Protein 7QCE (pdb70)

Organism: Phoenix dactylifera (NCBI:txid42345)

Structure (mmCIF, N/CA/C/O backbone):
data_7QCE
#
_entry.id   7QCE
#
_cell.length_a   58.641
_cell.length_b   58.641
_cell.length_c   225.395
_cell.angle_alpha   90.00
_cell.angle_beta   90.00
_cell.angle_gamma   120.00
#
_symmetry.space_group_name_H-M   'P 31 2 1'
#
loop_
_entity.id
_entity.type
_entity.pdbx_description
1 polymer 'VIN3 (Protein VERNALIZATION INSENSITIVE 3)'
2 non-polymer 'ZINC ION'
3 non-polymer DI(HYDROXYETHYL)ETHER
4 water water
#
loop_
_atom_site.group_PDB
_atom_site.id
_atom_site.type_symbol
_atom_site.label_atom_id
_atom_site.label_alt_id
_atom_site.label_comp_id
_atom_site.label_asym_id
_atom_site.label_entity_id
_atom_site.label_seq_id
_atom_site.pdbx_PDB_ins_code
_atom_site.Cartn_x
_atom_site.Cartn_y
_atom_site.Cartn_z
_atom_site.occupancy
_atom_site.B_iso_or_equiv
_atom_site.auth_seq_id
_atom_site.auth_comp_id
_atom_site.auth_asym_id
_atom_site.auth_atom_id
_atom_site.pdbx_PDB_model_num
ATOM 1 N N . ILE A 1 18 ? 24.311 32.226 -19.963 1.00 90.20 135 ILE A N 1
ATOM 2 C CA . ILE A 1 18 ? 23.085 32.771 -19.299 1.00 98.76 135 ILE A CA 1
ATOM 3 C C . ILE A 1 18 ? 21.875 32.745 -20.259 1.00 102.21 135 ILE A C 1
ATOM 4 O O . ILE A 1 18 ? 21.894 33.377 -21.318 1.00 85.51 135 ILE A O 1
ATOM 9 N N . CYS A 1 19 ? 20.836 31.989 -19.878 1.00 97.84 136 CYS A N 1
ATOM 10 C CA . CYS A 1 19 ? 19.619 31.819 -20.680 1.00 89.12 136 CYS A CA 1
ATOM 11 C C . CYS A 1 19 ? 18.807 33.110 -20.698 1.00 80.01 136 CYS A C 1
ATOM 12 O O . CYS A 1 19 ? 18.597 33.733 -19.658 1.00 90.39 136 CYS A O 1
ATOM 15 N N . GLN A 1 20 ? 18.348 33.496 -21.893 1.00 71.85 137 GLN A N 1
ATOM 16 C CA . GLN A 1 20 ? 17.615 34.743 -22.104 1.00 81.13 137 GLN A CA 1
ATOM 17 C C . GLN A 1 20 ? 16.126 34.616 -21.776 1.00 76.31 137 GLN A C 1
ATOM 18 O O . GLN A 1 20 ? 15.405 35.610 -21.767 1.00 89.69 137 GLN A O 1
ATOM 24 N N . ASN A 1 21 ? 15.674 33.387 -21.507 1.00 76.68 138 ASN A N 1
ATOM 25 C CA . ASN A 1 21 ? 14.316 33.129 -21.057 1.00 78.91 138 ASN A CA 1
ATOM 26 C C . ASN A 1 21 ? 14.146 33.601 -19.610 1.00 83.07 138 ASN A C 1
ATOM 27 O O . ASN A 1 21 ? 14.741 33.032 -18.694 1.00 98.04 138 ASN A O 1
ATOM 32 N N . LEU A 1 22 ? 13.327 34.646 -19.430 1.00 87.95 139 LEU A N 1
ATOM 33 C CA . LEU A 1 22 ? 13.036 35.263 -18.132 1.00 86.14 139 LEU A CA 1
ATOM 34 C C . LEU A 1 22 ? 12.608 34.264 -17.056 1.00 94.29 139 LEU A C 1
ATOM 35 O O . LEU A 1 22 ? 12.957 34.426 -15.888 1.00 84.52 139 LEU A O 1
ATOM 40 N N . ALA A 1 23 ? 11.844 33.242 -17.460 1.00 83.85 140 ALA A N 1
ATOM 41 C CA . ALA A 1 23 ? 11.311 32.232 -16.548 1.00 80.40 140 ALA A CA 1
ATOM 42 C C . ALA A 1 23 ? 12.227 31.012 -16.397 1.00 66.62 140 ALA A C 1
ATOM 43 O O . ALA A 1 23 ? 11.765 29.941 -16.010 1.00 78.35 140 ALA A O 1
ATOM 45 N N . CYS A 1 24 ? 13.519 31.186 -16.703 1.00 73.99 141 CYS A N 1
ATOM 46 C CA . CYS A 1 24 ? 14.519 30.116 -16.643 1.00 84.47 141 CYS A CA 1
ATOM 47 C C . CYS A 1 24 ? 15.853 30.678 -16.154 1.00 83.18 141 CYS A C 1
ATOM 48 O O . CYS A 1 24 ? 16.281 30.390 -15.038 1.00 86.48 141 CYS A O 1
ATOM 51 N N . ARG A 1 25 ? 16.496 31.486 -17.005 1.00 79.92 142 ARG A N 1
ATOM 52 C CA . ARG A 1 25 ? 17.782 32.186 -16.732 1.00 89.64 142 ARG A CA 1
ATOM 53 C C . ARG A 1 25 ? 18.858 31.180 -16.296 1.00 83.93 142 ARG A C 1
ATOM 54 O O . ARG A 1 25 ? 19.784 31.589 -15.569 1.00 71.04 142 ARG A O 1
ATOM 62 N N . ALA A 1 26 ? 18.757 29.923 -16.744 1.00 80.05 143 ALA A N 1
ATOM 63 C CA . ALA A 1 26 ? 19.751 28.905 -16.441 1.00 68.12 143 ALA A CA 1
ATOM 64 C C . ALA A 1 26 ? 21.057 29.269 -17.134 1.00 80.70 143 ALA A C 1
ATOM 65 O O . ALA A 1 26 ? 21.049 29.854 -18.214 1.00 80.82 143 ALA A O 1
ATOM 67 N N . THR A 1 27 ? 22.182 28.932 -16.496 1.00 71.98 144 THR A N 1
ATOM 68 C CA . THR A 1 27 ? 23.497 29.143 -17.079 1.00 81.52 144 THR A CA 1
ATOM 69 C C . THR A 1 27 ? 23.716 28.104 -18.184 1.00 80.11 144 THR A C 1
ATOM 70 O O . THR A 1 27 ? 23.484 26.911 -17.973 1.00 72.70 144 THR A O 1
ATOM 74 N N . LEU A 1 28 ? 24.132 28.578 -19.366 1.00 83.65 145 LEU A N 1
ATOM 75 C CA . LEU A 1 28 ? 24.432 27.727 -20.520 1.00 82.31 145 LEU A CA 1
ATOM 76 C C . LEU A 1 28 ? 25.920 27.405 -20.553 1.00 90.12 145 LEU A C 1
ATOM 77 O O . LEU A 1 28 ? 26.692 27.931 -19.751 1.00 81.98 145 LEU A O 1
ATOM 82 N N . SER A 1 29 ? 26.309 26.531 -21.488 1.00 96.93 146 SER A N 1
ATOM 83 C CA . SER A 1 29 ? 27.701 26.154 -21.708 1.00 127.77 146 SER A CA 1
ATOM 84 C C . SER A 1 29 ? 28.125 26.450 -23.150 1.00 119.49 146 SER A C 1
ATOM 85 O O . SER A 1 29 ? 27.321 26.918 -23.961 1.00 91.52 146 SER A O 1
ATOM 88 N N . LEU A 1 30 ? 29.404 26.183 -23.445 1.00 145.30 147 LEU A N 1
ATOM 89 C CA . LEU A 1 30 ? 29.957 26.290 -24.799 1.00 141.68 147 LEU A CA 1
ATOM 90 C C . LEU A 1 30 ? 29.242 25.298 -25.722 1.00 147.31 147 LEU A C 1
ATOM 91 O O . LEU A 1 30 ? 28.971 25.605 -26.884 1.00 118.95 147 LEU A O 1
ATOM 96 N N . GLU A 1 31 ? 28.943 24.113 -25.173 1.00 159.00 148 GLU A N 1
ATOM 97 C CA . GLU A 1 31 ? 28.296 23.004 -25.877 1.00 126.89 148 GLU A CA 1
ATOM 98 C C . GLU A 1 31 ? 26.953 23.374 -26.516 1.00 121.07 148 GLU A C 1
ATOM 99 O O . GLU A 1 31 ? 26.640 22.928 -27.620 1.00 149.42 148 GLU A O 1
ATOM 105 N N . ASP A 1 32 ? 26.172 24.197 -25.806 1.00 119.48 149 ASP A N 1
ATOM 106 C CA . ASP A 1 32 ? 24.753 24.383 -26.080 1.00 118.13 149 ASP A CA 1
ATOM 107 C C . ASP A 1 32 ? 24.457 25.272 -27.289 1.00 95.03 149 ASP A C 1
ATOM 108 O O . ASP A 1 32 ? 24.906 26.417 -27.360 1.00 95.57 149 ASP A O 1
ATOM 113 N N . GLY A 1 33 ? 23.693 24.716 -28.236 1.00 111.72 150 GLY A N 1
ATOM 114 C CA . GLY A 1 33 ? 23.018 25.475 -29.271 1.00 105.37 150 GLY A CA 1
ATOM 115 C C . GLY A 1 33 ? 21.634 25.906 -28.808 1.00 100.03 150 GLY A C 1
ATOM 116 O O . GLY A 1 33 ? 20.938 26.640 -29.510 1.00 94.80 150 GLY A O 1
ATOM 117 N N . TYR A 1 34 ? 21.236 25.435 -27.620 1.00 90.48 151 TYR A N 1
ATOM 118 C CA . TYR A 1 34 ? 19.951 25.766 -26.950 1.00 94.84 151 TYR A CA 1
ATOM 119 C C . TYR A 1 34 ? 19.989 25.318 -25.483 1.00 100.12 151 TYR A C 1
ATOM 120 O O . TYR A 1 34 ? 20.720 24.360 -25.152 1.00 88.24 151 TYR A O 1
ATOM 129 N N . CYS A 1 35 ? 19.186 25.976 -24.642 1.00 82.26 152 CYS A N 1
ATOM 130 C CA . CYS A 1 35 ? 19.082 25.665 -23.226 1.00 68.76 152 CYS A CA 1
ATOM 131 C C . CYS A 1 35 ? 18.183 24.447 -22.999 1.00 81.79 152 CYS A C 1
ATOM 132 O O . CYS A 1 35 ? 16.996 24.476 -23.316 1.00 69.69 152 CYS A O 1
ATOM 135 N N . LYS A 1 36 ? 18.760 23.388 -22.421 1.00 60.21 153 LYS A N 1
ATOM 136 C CA . LYS A 1 36 ? 18.085 22.100 -22.252 1.00 60.31 153 LYS A CA 1
ATOM 137 C C . LYS A 1 36 ? 16.903 22.132 -21.285 1.00 55.77 153 LYS A C 1
ATOM 138 O O . LYS A 1 36 ? 15.990 21.316 -21.394 1.00 69.88 153 LYS A O 1
ATOM 144 N N . ARG A 1 37 ? 16.934 23.067 -20.330 1.00 65.20 154 ARG A N 1
ATOM 145 C CA . ARG A 1 37 ? 15.970 23.125 -19.198 1.00 67.50 154 ARG A CA 1
ATOM 146 C C . ARG A 1 37 ? 14.629 23.700 -19.669 1.00 59.88 154 ARG A C 1
ATOM 147 O O . ARG A 1 37 ? 13.589 23.147 -19.258 1.00 66.12 154 ARG A O 1
ATOM 155 N N . CYS A 1 38 ? 14.647 24.749 -20.500 1.00 61.92 155 CYS A N 1
ATOM 156 C CA . CYS A 1 38 ? 13.422 25.427 -20.939 1.00 51.24 155 CYS A CA 1
ATOM 157 C C . CYS A 1 38 ? 13.022 25.232 -22.412 1.00 48.33 155 CYS A C 1
ATOM 158 O O . CYS A 1 38 ? 11.878 25.503 -22.770 1.00 59.78 155 CYS A O 1
ATOM 161 N N . SER A 1 39 ? 13.967 24.793 -23.254 1.00 50.88 156 SER A N 1
ATOM 162 C CA . SER A 1 39 ? 13.780 24.790 -24.709 1.00 52.62 156 SER A CA 1
ATOM 163 C C . SER A 1 39 ? 13.563 23.398 -25.277 1.00 41.82 156 SER A C 1
ATOM 164 O O . SER A 1 39 ? 13.995 22.402 -24.708 1.00 54.33 156 SER A O 1
ATOM 167 N N . CYS A 1 40 ? 12.872 23.351 -26.417 1.00 36.78 157 CYS A N 1
ATOM 168 C CA . CYS A 1 40 ? 12.502 22.116 -27.083 1.00 35.82 157 CYS A CA 1
ATOM 169 C C . CYS A 1 40 ? 13.717 21.587 -27.831 1.00 47.69 157 CYS A C 1
ATOM 170 O O . CYS A 1 40 ? 14.411 22.346 -28.496 1.00 45.09 157 CYS A O 1
ATOM 173 N N . CYS A 1 41 ? 13.967 20.278 -27.721 1.00 39.37 158 CYS A N 1
ATOM 174 C CA . CYS A 1 41 ? 15.156 19.669 -28.305 1.00 55.50 158 CYS A CA 1
ATOM 175 C C . CYS A 1 41 ? 15.032 19.417 -29.810 1.00 53.53 158 CYS A C 1
ATOM 176 O O . CYS A 1 41 ? 16.000 18.992 -30.439 1.00 44.93 158 CYS A O 1
ATOM 179 N N . ILE A 1 42 ? 13.846 19.681 -30.374 1.00 48.83 159 ILE A N 1
ATOM 180 C CA . ILE A 1 42 ? 13.601 19.586 -31.808 1.00 48.12 159 ILE A CA 1
ATOM 181 C C . ILE A 1 42 ? 13.772 20.959 -32.479 1.00 44.83 159 ILE A C 1
ATOM 182 O O . ILE A 1 42 ? 14.650 21.133 -33.321 1.00 46.29 159 ILE A O 1
ATOM 187 N N . CYS A 1 43 ? 12.938 21.928 -32.089 1.00 43.33 160 CYS A N 1
ATOM 188 C CA . CYS A 1 43 ? 12.950 23.273 -32.685 1.00 44.33 160 CYS A CA 1
ATOM 189 C C . CYS A 1 43 ? 13.872 24.282 -31.995 1.00 44.06 160 CYS A C 1
ATOM 190 O O . CYS A 1 43 ? 14.046 25.391 -32.495 1.00 43.18 160 CYS A O 1
ATOM 193 N N . HIS A 1 44 ? 14.444 23.900 -30.842 1.00 40.00 161 HIS A N 1
ATOM 194 C CA . HIS A 1 44 ? 15.401 24.726 -30.092 1.00 45.42 161 HIS A CA 1
ATOM 195 C C . HIS A 1 44 ? 14.850 26.084 -29.629 1.00 41.32 161 HIS A C 1
ATOM 196 O O . HIS A 1 44 ? 15.610 27.039 -29.437 1.00 59.44 161 HIS A O 1
ATOM 203 N N . CYS A 1 45 ? 13.532 26.144 -29.425 1.00 42.90 162 CYS A N 1
ATOM 204 C CA . CYS A 1 45 ? 12.841 27.334 -28.943 1.00 56.12 162 CYS A CA 1
ATOM 205 C C . CYS A 1 45 ? 12.192 27.031 -27.598 1.00 48.80 162 CYS A C 1
ATOM 206 O O . CYS A 1 45 ? 11.822 25.883 -27.320 1.00 44.18 162 CYS A O 1
ATOM 209 N N . TYR A 1 46 ? 12.038 28.080 -26.783 1.00 47.97 163 TYR A N 1
ATOM 210 C CA . TYR A 1 46 ? 11.263 28.075 -25.513 1.00 55.33 163 TYR A CA 1
ATOM 211 C C . TYR A 1 46 ? 9.961 28.856 -25.728 1.00 59.26 163 TYR A C 1
ATOM 212 O O . TYR A 1 46 ? 9.862 29.583 -26.733 1.00 58.45 163 TYR A O 1
ATOM 221 N N . ASP A 1 47 ? 8.990 28.680 -24.823 1.00 49.81 164 ASP A N 1
ATOM 222 C CA . ASP A 1 47 ? 7.709 29.384 -24.857 1.00 53.97 164 ASP A CA 1
ATOM 223 C C . ASP A 1 47 ? 7.711 30.521 -23.841 1.00 55.65 164 ASP A C 1
ATOM 224 O O . ASP A 1 47 ? 8.307 30.405 -22.774 1.00 66.75 164 ASP A O 1
ATOM 229 N N . GLU A 1 48 ? 7.024 31.615 -24.181 1.00 59.16 165 GLU A N 1
ATOM 230 C CA . GLU A 1 48 ? 6.912 32.788 -23.322 1.00 68.87 165 GLU A CA 1
ATOM 231 C C . GLU A 1 48 ? 6.199 32.515 -21.998 1.00 64.55 165 GLU A C 1
ATOM 232 O O . GLU A 1 48 ? 6.680 32.931 -20.957 1.00 73.67 165 GLU A O 1
ATOM 238 N N . ASN A 1 49 ? 5.019 31.893 -22.073 1.00 64.96 166 ASN A N 1
ATOM 239 C CA . ASN A 1 49 ? 4.253 31.459 -20.915 1.00 66.44 166 ASN A CA 1
ATOM 240 C C . ASN A 1 49 ? 4.056 29.965 -21.100 1.00 62.67 166 ASN A C 1
ATOM 241 O O . ASN A 1 49 ? 3.068 29.548 -21.703 1.00 65.33 166 ASN A O 1
ATOM 246 N N . LYS A 1 50 ? 5.023 29.174 -20.620 1.00 57.05 167 LYS A N 1
ATOM 247 C CA . LYS A 1 50 ? 5.044 27.736 -20.861 1.00 56.16 167 LYS A CA 1
ATOM 248 C C . LYS A 1 50 ? 3.801 27.057 -20.288 1.00 60.92 167 LYS A C 1
ATOM 249 O O . LYS A 1 50 ? 3.470 27.237 -19.120 1.00 57.85 167 LYS A O 1
ATOM 255 N N . ASP A 1 51 ? 3.106 26.306 -21.148 1.00 55.94 168 ASP A N 1
ATOM 256 C CA . ASP A 1 51 ? 1.948 25.520 -20.777 1.00 48.08 168 ASP A CA 1
ATOM 257 C C . ASP A 1 51 ? 2.399 24.065 -20.830 1.00 49.00 168 ASP A C 1
ATOM 258 O O . ASP A 1 51 ? 2.591 23.529 -21.920 1.00 48.46 168 ASP A O 1
ATOM 263 N N . PRO A 1 52 ? 2.590 23.387 -19.671 1.00 43.94 169 PRO A N 1
ATOM 264 C CA . PRO A 1 52 ? 3.142 22.030 -19.646 1.00 44.91 169 PRO A CA 1
ATOM 265 C C . PRO A 1 52 ? 2.349 21.022 -20.489 1.00 38.24 169 PRO A C 1
ATOM 266 O O . PRO A 1 52 ? 2.945 20.076 -20.976 1.00 45.91 169 PRO A O 1
ATOM 270 N N . SER A 1 53 ? 1.036 21.243 -20.636 1.00 41.83 170 SER A N 1
ATOM 271 C CA . SER A 1 53 ? 0.170 20.368 -21.422 1.00 41.88 170 SER A CA 1
ATOM 272 C C . SER A 1 53 ? 0.521 20.324 -22.917 1.00 38.44 170 SER A C 1
ATOM 273 O O . SER A 1 53 ? 0.122 19.395 -23.619 1.00 41.67 170 SER A O 1
ATOM 276 N N . LEU A 1 54 ? 1.255 21.335 -23.401 1.00 38.63 171 LEU A N 1
ATOM 277 C CA . LEU A 1 54 ? 1.719 21.375 -24.794 1.00 45.16 171 LEU A CA 1
ATOM 278 C C . LEU A 1 54 ? 3.127 20.804 -24.974 1.00 39.96 171 LEU A C 1
ATOM 279 O O . LEU A 1 54 ? 3.692 20.863 -26.069 1.00 40.49 171 LEU A O 1
ATOM 284 N N . TRP A 1 55 ? 3.682 20.240 -23.896 1.00 35.11 172 TRP A N 1
ATOM 285 C CA . TRP A 1 55 ? 5.029 19.682 -23.880 1.00 38.53 172 TRP A CA 1
ATOM 286 C C . TRP A 1 55 ? 5.034 18.206 -23.478 1.00 47.06 172 TRP A C 1
ATOM 287 O O . TRP A 1 55 ? 4.143 17.730 -22.766 1.00 38.72 172 TRP A O 1
ATOM 298 N N . LEU A 1 56 ? 6.050 17.490 -23.964 1.00 38.60 173 LEU A N 1
ATOM 299 C CA . LEU A 1 56 ? 6.339 16.116 -23.590 1.00 39.55 173 LEU A CA 1
ATOM 300 C C . LEU A 1 56 ? 7.710 16.116 -22.930 1.00 36.13 173 LEU A C 1
ATOM 301 O O . LEU A 1 56 ? 8.627 16.774 -23.418 1.00 39.47 173 LEU A O 1
ATOM 306 N N . VAL A 1 57 ? 7.845 15.366 -21.832 1.00 40.06 174 VAL A N 1
ATOM 307 C CA . VAL A 1 57 ? 9.092 15.252 -21.083 1.00 37.38 174 VAL A CA 1
ATOM 308 C C . VAL A 1 57 ? 9.487 13.783 -20.977 1.00 40.57 174 VAL A C 1
ATOM 309 O O . VAL A 1 57 ? 8.653 12.939 -20.658 1.00 43.48 174 VAL A O 1
ATOM 313 N N . CYS A 1 58 ? 10.763 13.485 -21.236 1.00 41.71 175 CYS A N 1
ATOM 314 C CA . CYS A 1 58 ? 11.318 12.153 -21.021 1.00 40.32 175 CYS A CA 1
ATOM 315 C C . CYS A 1 58 ? 11.517 11.960 -19.521 1.00 40.71 175 CYS A C 1
ATOM 316 O O . CYS A 1 58 ? 12.297 12.670 -18.908 1.00 43.77 175 CYS A O 1
ATOM 319 N N . ASN A 1 59 ? 10.784 11.000 -18.948 1.00 38.61 176 ASN A N 1
ATOM 320 C CA . ASN A 1 59 ? 10.775 10.728 -17.506 1.00 52.54 176 ASN A CA 1
ATOM 321 C C . ASN A 1 59 ? 10.734 9.228 -17.269 1.00 47.71 176 ASN A C 1
ATOM 322 O O . ASN A 1 59 ? 10.598 8.453 -18.211 1.00 46.91 176 ASN A O 1
ATOM 327 N N . SER A 1 60 ? 10.832 8.829 -15.996 1.00 54.92 177 SER A N 1
ATOM 328 C CA . SER A 1 60 ? 10.814 7.427 -15.604 1.00 50.72 177 SER A CA 1
ATOM 329 C C . SER A 1 60 ? 9.523 7.041 -14.891 1.00 50.05 177 SER A C 1
ATOM 330 O O . SER A 1 60 ? 9.523 6.139 -14.066 1.00 46.13 177 SER A O 1
ATOM 333 N N . ASP A 1 61 ? 8.419 7.716 -15.235 1.00 48.52 178 ASP A N 1
ATOM 334 C CA . ASP A 1 61 ? 7.108 7.424 -14.660 1.00 51.71 178 ASP A CA 1
ATOM 335 C C . ASP A 1 61 ? 6.569 6.106 -15.206 1.00 64.88 178 ASP A C 1
ATOM 336 O O . ASP A 1 61 ? 6.921 5.702 -16.316 1.00 58.77 178 ASP A O 1
ATOM 341 N N . PRO A 1 62 ? 5.694 5.401 -14.450 1.00 62.73 179 PRO A N 1
ATOM 342 C CA . PRO A 1 62 ? 4.942 4.273 -14.994 1.00 51.47 179 PRO A CA 1
ATOM 343 C C . PRO A 1 62 ? 4.222 4.683 -16.274 1.00 52.83 179 PRO A C 1
ATOM 344 O O . PRO A 1 62 ? 3.754 5.814 -16.367 1.00 52.63 179 PRO A O 1
ATOM 348 N N . PRO A 1 63 ? 4.100 3.794 -17.288 1.00 50.04 180 PRO A N 1
ATOM 349 C CA . PRO A 1 63 ? 4.572 2.411 -17.187 1.00 49.98 180 PRO A CA 1
ATOM 350 C C . PRO A 1 63 ? 6.003 2.142 -17.690 1.00 44.25 180 PRO A C 1
ATOM 351 O O . PRO A 1 63 ? 6.327 0.988 -17.875 1.00 52.42 180 PRO A O 1
ATOM 355 N N . TYR A 1 64 ? 6.823 3.180 -17.890 1.00 41.29 181 TYR A N 1
ATOM 356 C CA . TYR A 1 64 ? 8.185 3.071 -18.477 1.00 42.54 181 TYR A CA 1
ATOM 357 C C . TYR A 1 64 ? 9.236 3.583 -17.481 1.00 46.84 181 TYR A C 1
ATOM 358 O O . TYR A 1 64 ? 9.614 4.772 -17.548 1.00 43.51 181 TYR A O 1
ATOM 367 N N . LEU A 1 65 ? 9.734 2.684 -16.629 1.00 53.04 182 LEU A N 1
ATOM 368 C CA . LEU A 1 65 ? 10.582 3.033 -15.492 1.00 47.73 182 LEU A CA 1
ATOM 369 C C . LEU A 1 65 ? 12.081 3.131 -15.779 1.00 53.48 182 LEU A C 1
ATOM 370 O O . LEU A 1 65 ? 12.846 3.525 -14.895 1.00 48.12 182 LEU A O 1
ATOM 375 N N . SER A 1 66 ? 12.501 2.780 -17.002 1.00 49.65 183 SER A N 1
ATOM 376 C CA . SER A 1 66 ? 13.921 2.824 -17.367 1.00 49.35 183 SER A CA 1
ATOM 377 C C . SER A 1 66 ? 14.477 4.247 -17.250 1.00 59.71 183 SER A C 1
ATOM 378 O O . SER A 1 66 ? 13.721 5.223 -17.188 1.00 46.18 183 SER A O 1
ATOM 381 N N . ASN A 1 67 ? 15.809 4.354 -17.204 1.00 53.21 184 ASN A N 1
ATOM 382 C CA . ASN A 1 67 ? 16.472 5.640 -17.063 1.00 54.10 184 ASN A CA 1
ATOM 383 C C . ASN A 1 67 ? 16.140 6.599 -18.199 1.00 51.54 184 ASN A C 1
ATOM 384 O O . ASN A 1 67 ? 16.151 6.222 -19.374 1.00 46.89 184 ASN A O 1
ATOM 389 N N . SER A 1 68 ? 15.808 7.834 -17.809 1.00 54.18 185 SER A N 1
ATOM 390 C CA . SER A 1 68 ? 15.346 8.886 -18.698 1.00 53.61 185 SER A CA 1
ATOM 391 C C . SER A 1 68 ? 16.347 10.029 -18.669 1.00 73.96 185 SER A C 1
ATOM 392 O O . SER A 1 68 ? 17.156 10.120 -17.754 1.00 45.05 185 SER A O 1
ATOM 395 N N . CYS A 1 69 ? 16.290 10.903 -19.679 1.00 49.71 186 CYS A N 1
ATOM 396 C CA . CYS A 1 69 ? 17.234 12.013 -19.785 1.00 51.28 186 CYS A CA 1
ATOM 397 C C . CYS A 1 69 ? 16.696 13.363 -19.275 1.00 34.52 186 CYS A C 1
ATOM 398 O O . CYS A 1 69 ? 17.457 14.307 -19.114 1.00 46.44 186 CYS A O 1
ATOM 401 N N . GLY A 1 70 ? 15.383 13.449 -19.049 1.00 39.18 187 GLY A N 1
ATOM 402 C CA . GLY A 1 70 ? 14.738 14.690 -18.643 1.00 47.48 187 GLY A CA 1
ATOM 403 C C . GLY A 1 70 ? 14.568 15.756 -19.727 1.00 46.54 187 GLY A C 1
ATOM 404 O O . GLY A 1 70 ? 14.123 16.863 -19.427 1.00 47.78 187 GLY A O 1
ATOM 405 N N . MET A 1 71 ? 14.915 15.428 -20.981 1.00 47.59 188 MET A N 1
ATOM 406 C CA . MET A 1 71 ? 14.756 16.364 -22.095 1.00 45.08 188 MET A CA 1
ATOM 407 C C . MET A 1 71 ? 13.285 16.495 -22.474 1.00 41.49 188 MET A C 1
ATOM 408 O O . MET A 1 71 ? 12.508 15.562 -22.305 1.00 36.78 188 MET A O 1
ATOM 413 N N . SER A 1 72 ? 12.919 17.676 -22.981 1.00 33.81 189 SER A N 1
ATOM 414 C CA . SER A 1 72 ? 11.541 18.013 -23.306 1.00 40.35 189 SER A CA 1
ATOM 415 C C . SER A 1 72 ? 11.430 18.503 -24.737 1.00 40.83 189 SER A C 1
ATOM 416 O O . SER A 1 72 ? 12.411 18.962 -25.325 1.00 45.64 189 SER A O 1
ATOM 419 N N . CYS A 1 73 ? 10.227 18.370 -25.302 1.00 39.45 190 CYS A N 1
ATOM 420 C CA . CYS A 1 73 ? 9.911 18.922 -26.612 1.00 42.15 190 CYS A CA 1
ATOM 421 C C . CYS A 1 73 ? 8.448 19.330 -26.668 1.00 46.84 190 CYS A C 1
ATOM 422 O O . CYS A 1 73 ? 7.638 18.870 -25.854 1.00 40.12 190 CYS A O 1
ATOM 425 N N . HIS A 1 74 ? 8.123 20.211 -27.622 1.00 40.35 191 HIS A N 1
ATOM 426 C CA . HIS A 1 74 ? 6.742 20.562 -27.927 1.00 43.41 191 HIS A CA 1
ATOM 427 C C . HIS A 1 74 ? 6.039 19.301 -28.402 1.00 35.44 191 HIS A C 1
ATOM 428 O O . HIS A 1 74 ? 6.579 18.564 -29.218 1.00 38.97 191 HIS A O 1
ATOM 435 N N . LEU A 1 75 ? 4.826 19.061 -27.890 1.00 41.92 192 LEU A N 1
ATOM 436 C CA . LEU A 1 75 ? 3.962 17.998 -28.393 1.00 36.27 192 LEU A CA 1
ATOM 437 C C . LEU A 1 75 ? 3.802 18.111 -29.905 1.00 40.59 192 LEU A C 1
ATOM 438 O O . LEU A 1 75 ? 3.889 17.114 -30.621 1.00 38.61 192 LEU A O 1
ATOM 443 N N . LYS A 1 76 ? 3.582 19.337 -30.387 1.00 36.64 193 LYS A N 1
ATOM 444 C CA . LYS A 1 76 ? 3.417 19.592 -31.822 1.00 39.20 193 LYS A CA 1
ATOM 445 C C . LYS A 1 76 ? 4.660 19.238 -32.637 1.00 40.90 193 LYS A C 1
ATOM 446 O O . LYS A 1 76 ? 4.550 18.775 -33.774 1.00 46.85 193 LYS A O 1
ATOM 452 N N . CYS A 1 77 ? 5.845 19.475 -32.061 1.00 41.68 194 CYS A N 1
ATOM 453 C CA . CYS A 1 77 ? 7.106 19.163 -32.733 1.00 47.35 194 CYS A CA 1
ATOM 454 C C . CYS A 1 77 ? 7.267 17.632 -32.838 1.00 44.56 194 CYS A C 1
ATOM 455 O O . CYS A 1 77 ? 7.682 17.114 -33.871 1.00 45.85 194 CYS A O 1
ATOM 458 N N . ALA A 1 78 ? 6.908 16.913 -31.769 1.00 43.38 195 ALA A N 1
ATOM 459 C CA . ALA A 1 78 ? 6.979 15.450 -31.749 1.00 39.78 195 ALA A CA 1
ATOM 460 C C . ALA A 1 78 ? 6.029 14.810 -32.773 1.00 50.63 195 ALA A C 1
ATOM 461 O O . ALA A 1 78 ? 6.397 13.847 -33.451 1.00 51.07 195 ALA A O 1
ATOM 463 N N . LEU A 1 79 ? 4.813 15.358 -32.888 1.00 45.29 196 LEU A N 1
ATOM 464 C CA . LEU A 1 79 ? 3.829 14.894 -33.874 1.00 48.14 196 LEU A CA 1
ATOM 465 C C . LEU A 1 79 ? 4.262 15.133 -35.322 1.00 49.40 196 LEU A C 1
ATOM 466 O O . LEU A 1 79 ? 3.964 14.328 -36.202 1.00 58.18 196 LEU A O 1
ATOM 471 N N . LYS A 1 80 ? 4.970 16.243 -35.553 1.00 61.30 197 LYS A N 1
ATOM 472 C CA . LYS A 1 80 ? 5.356 16.685 -36.895 1.00 60.42 197 LYS A CA 1
ATOM 473 C C . LYS A 1 80 ? 6.586 15.958 -37.461 1.00 55.33 197 LYS A C 1
ATOM 474 O O . LYS A 1 80 ? 6.792 15.957 -38.670 1.00 74.22 197 LYS A O 1
ATOM 480 N N . HIS A 1 81 ? 7.386 15.335 -36.584 1.00 68.13 198 HIS A N 1
ATOM 481 C CA . HIS A 1 81 ? 8.651 14.696 -36.964 1.00 66.14 198 HIS A CA 1
ATOM 482 C C . HIS A 1 81 ? 8.702 13.207 -36.591 1.00 84.14 198 HIS A C 1
ATOM 483 O O . HIS A 1 81 ? 8.485 12.838 -35.438 1.00 72.46 198 HIS A O 1
ATOM 490 N N . GLU A 1 82 ? 9.035 12.369 -37.581 1.00 67.38 199 GLU A N 1
ATOM 491 C CA . GLU A 1 82 ? 8.877 10.910 -37.516 1.00 66.23 199 GLU A CA 1
ATOM 492 C C . GLU A 1 82 ? 9.751 10.194 -36.474 1.00 71.10 199 GLU A C 1
ATOM 493 O O . GLU A 1 82 ? 9.397 9.108 -36.008 1.00 59.39 199 GLU A O 1
ATOM 499 N N . THR A 1 83 ? 10.886 10.812 -36.122 1.00 50.66 200 THR A N 1
ATOM 500 C CA . THR A 1 83 ? 11.863 10.252 -35.189 1.00 62.13 200 THR A CA 1
ATOM 501 C C . THR A 1 83 ? 11.276 9.948 -33.797 1.00 46.36 200 THR A C 1
ATOM 502 O O . THR A 1 83 ? 11.834 9.136 -33.049 1.00 54.23 200 THR A O 1
ATOM 506 N N . ALA A 1 84 ? 10.168 10.620 -33.458 1.00 38.32 201 ALA A N 1
ATOM 507 C CA . ALA A 1 84 ? 9.438 10.413 -32.196 1.00 55.24 201 ALA A CA 1
ATOM 508 C C . ALA A 1 84 ? 8.504 9.191 -32.208 1.00 45.74 201 ALA A C 1
ATOM 509 O O . ALA A 1 84 ? 7.968 8.806 -31.171 1.00 45.96 201 ALA A O 1
ATOM 511 N N . GLY A 1 85 ? 8.312 8.587 -33.388 1.00 50.52 202 GLY A N 1
ATOM 512 C CA . GLY A 1 85 ? 7.605 7.321 -33.520 1.00 50.46 202 GLY A CA 1
ATOM 513 C C . GLY A 1 85 ? 6.098 7.402 -33.357 1.00 57.35 202 GLY A C 1
ATOM 514 O O . GLY A 1 85 ? 5.457 6.405 -33.014 1.00 58.35 202 GLY A O 1
ATOM 515 N N . ILE A 1 86 ? 5.543 8.594 -33.613 1.00 53.24 203 ILE A N 1
ATOM 516 C CA . ILE A 1 86 ? 4.107 8.843 -33.595 1.00 59.49 203 ILE A CA 1
ATOM 517 C C . ILE A 1 86 ? 3.600 8.941 -35.035 1.00 65.05 203 ILE A C 1
ATOM 518 O O . ILE A 1 86 ? 2.647 8.265 -35.415 1.00 58.97 203 ILE A O 1
ATOM 523 N N . LEU A 1 87 ? 4.248 9.803 -35.825 1.00 47.18 204 LEU A N 1
ATOM 524 C CA . LEU A 1 87 ? 3.985 9.932 -37.250 1.00 61.58 204 LEU A CA 1
ATOM 525 C C . LEU A 1 87 ? 4.579 8.705 -37.943 1.00 49.13 204 LEU A C 1
ATOM 526 O O . LEU A 1 87 ? 5.793 8.483 -37.878 1.00 54.12 204 LEU A O 1
ATOM 531 N N . LYS A 1 88 ? 3.715 7.902 -38.578 1.00 48.92 205 LYS A N 1
ATOM 532 C CA . LYS A 1 88 ? 4.123 6.663 -39.241 1.00 67.59 205 LYS A CA 1
ATOM 533 C C . LYS A 1 88 ? 5.123 6.944 -40.364 1.00 80.98 205 LYS A C 1
ATOM 534 O O . LYS A 1 88 ? 4.911 7.838 -41.187 1.00 67.00 205 LYS A O 1
ATOM 540 N N . ASN A 1 89 ? 6.215 6.171 -40.373 1.00 74.69 206 ASN A N 1
ATOM 541 C CA . ASN A 1 89 ? 7.291 6.286 -41.349 1.00 91.85 206 ASN A CA 1
ATOM 542 C C . ASN A 1 89 ? 7.877 4.907 -41.644 1.00 103.79 206 ASN A C 1
ATOM 543 O O . ASN A 1 89 ? 7.729 3.977 -40.841 1.00 84.18 206 ASN A O 1
ATOM 548 N N . GLY A 1 90 ? 8.540 4.789 -42.802 1.00 69.92 207 GLY A N 1
ATOM 549 C CA . GLY A 1 90 ? 9.241 3.581 -43.200 1.00 55.13 207 GLY A CA 1
ATOM 550 C C . GLY A 1 90 ? 10.497 3.270 -42.398 1.00 61.54 207 GLY A C 1
ATOM 551 O O . GLY A 1 90 ? 10.905 2.110 -42.338 1.00 66.44 207 GLY A O 1
ATOM 552 N N . CYS A 1 91 ? 11.094 4.302 -41.780 1.00 65.61 208 CYS A N 1
ATOM 553 C CA . CYS A 1 91 ? 12.402 4.212 -41.110 1.00 75.26 208 CYS A CA 1
ATOM 554 C C . CYS A 1 91 ? 12.366 3.745 -39.649 1.00 58.21 208 CYS A C 1
ATOM 555 O O . CYS A 1 91 ? 13.290 3.063 -39.187 1.00 58.56 208 CYS A O 1
ATOM 558 N N . TYR A 1 92 ? 11.312 4.142 -38.929 1.00 63.02 209 TYR A N 1
ATOM 559 C CA . TYR A 1 92 ? 11.180 4.008 -37.454 1.00 87.98 209 TYR A CA 1
ATOM 560 C C . TYR A 1 92 ? 10.014 3.080 -37.125 1.00 63.16 209 TYR A C 1
ATOM 561 O O . TYR A 1 92 ? 8.912 3.278 -37.633 1.00 67.87 209 TYR A O 1
ATOM 570 N N . PRO A 1 93 ? 10.214 2.038 -36.280 1.00 57.18 210 PRO A N 1
ATOM 571 C CA . PRO A 1 93 ? 9.105 1.195 -35.834 1.00 56.99 210 PRO A CA 1
ATOM 572 C C . PRO A 1 93 ? 8.082 2.068 -35.098 1.00 49.91 210 PRO A C 1
ATOM 573 O O . PRO A 1 93 ? 8.437 2.652 -34.099 1.00 55.21 210 PRO A O 1
ATOM 577 N N . LYS A 1 94 ? 6.860 2.168 -35.631 1.00 45.75 211 LYS A N 1
ATOM 578 C CA . LYS A 1 94 ? 5.831 3.023 -35.051 1.00 49.47 211 LYS A CA 1
ATOM 579 C C . LYS A 1 94 ? 5.341 2.427 -33.734 1.00 38.50 211 LYS A C 1
ATOM 580 O O . LYS A 1 94 ? 5.147 1.212 -33.628 1.00 46.25 211 LYS A O 1
ATOM 586 N N . LEU A 1 95 ? 5.146 3.300 -32.741 1.00 47.49 212 LEU A N 1
ATOM 587 C CA . LEU A 1 95 ? 4.609 2.927 -31.447 1.00 49.43 212 LEU A CA 1
ATOM 588 C C . LEU A 1 95 ? 3.119 3.226 -31.408 1.00 48.06 212 LEU A C 1
ATOM 589 O O . LEU A 1 95 ? 2.617 4.060 -32.163 1.00 46.66 212 LEU A O 1
ATOM 594 N N . ASP A 1 96 ? 2.425 2.526 -30.509 1.00 45.04 213 ASP A N 1
ATOM 595 C CA . ASP A 1 96 ? 0.995 2.647 -30.312 1.00 48.34 213 ASP A CA 1
ATOM 596 C C . ASP A 1 96 ? 0.755 3.226 -28.913 1.00 44.33 213 ASP A C 1
ATOM 597 O O . ASP A 1 96 ? 0.910 2.535 -27.911 1.00 48.75 213 ASP A O 1
ATOM 602 N N . GLY A 1 97 ? 0.406 4.515 -28.870 1.00 45.63 214 GLY A N 1
ATOM 603 C CA . GLY A 1 97 ? 0.151 5.244 -27.642 1.00 45.94 214 GLY A CA 1
ATOM 604 C C . GLY A 1 97 ? 1.389 5.647 -26.860 1.00 44.95 214 GLY A C 1
ATOM 605 O O . GLY A 1 97 ? 1.282 5.994 -25.690 1.00 42.14 214 GLY A O 1
ATOM 606 N N . SER A 1 98 ? 2.553 5.623 -27.522 1.00 47.58 215 SER A N 1
ATOM 607 C CA . SER A 1 98 ? 3.838 5.971 -26.920 1.00 49.76 215 SER A CA 1
ATOM 608 C C . SER A 1 98 ? 4.682 6.760 -27.912 1.00 48.47 215 SER A C 1
ATOM 609 O O . SER A 1 98 ? 4.364 6.817 -29.097 1.00 42.25 215 SER A O 1
ATOM 612 N N . PHE A 1 99 ? 5.760 7.371 -27.413 1.00 38.57 216 PHE A N 1
ATOM 613 C CA . PHE A 1 99 ? 6.721 8.084 -28.241 1.00 38.11 216 PHE A CA 1
ATOM 614 C C . PHE A 1 99 ? 8.143 7.768 -27.806 1.00 42.25 216 PHE A C 1
ATOM 615 O O . PHE A 1 99 ? 8.383 7.393 -26.662 1.00 35.29 216 PHE A O 1
ATOM 623 N N . TYR A 1 100 ? 9.076 7.890 -28.753 1.00 37.43 217 TYR A N 1
ATOM 624 C CA . TYR A 1 100 ? 10.543 7.852 -28.521 1.00 40.73 217 TYR A CA 1
ATOM 625 C C . TYR A 1 100 ? 11.018 9.256 -28.146 1.00 47.36 217 TYR A C 1
ATOM 626 O O . TYR A 1 100 ? 10.750 10.193 -28.915 1.00 35.44 217 TYR A O 1
ATOM 635 N N . CYS A 1 101 ? 11.702 9.395 -27.007 1.00 37.62 218 CYS A N 1
ATOM 636 C CA . CYS A 1 101 ? 12.429 10.610 -26.706 1.00 36.38 218 CYS A CA 1
ATOM 637 C C . CYS A 1 101 ? 13.467 10.793 -27.817 1.00 36.23 218 CYS A C 1
ATOM 638 O O . CYS A 1 101 ? 14.231 9.871 -28.125 1.00 41.47 218 CYS A O 1
ATOM 641 N N . VAL A 1 102 ? 13.469 11.978 -28.434 1.00 39.51 219 VAL A N 1
ATOM 642 C CA . VAL A 1 102 ? 14.311 12.242 -29.602 1.00 52.72 219 VAL A CA 1
ATOM 643 C C . VAL A 1 102 ? 15.789 12.390 -29.219 1.00 48.31 219 VAL A C 1
ATOM 644 O O . VAL A 1 102 ? 16.660 12.265 -30.065 1.00 42.13 219 VAL A O 1
ATOM 648 N N . PHE A 1 103 ? 16.058 12.639 -27.931 1.00 48.66 220 PHE A N 1
ATOM 649 C CA . PHE A 1 103 ? 17.420 12.764 -27.424 1.00 45.65 220 PHE A CA 1
ATOM 650 C C . PHE A 1 103 ? 18.066 11.407 -27.129 1.00 46.77 220 PHE A C 1
ATOM 651 O O . PHE A 1 103 ? 19.086 11.072 -27.720 1.00 47.31 220 PHE A O 1
ATOM 659 N N . CYS A 1 104 ? 17.465 10.641 -26.209 1.00 43.06 221 CYS A N 1
ATOM 660 C CA . CYS A 1 104 ? 18.043 9.393 -25.699 1.00 52.60 221 CYS A CA 1
ATOM 661 C C . CYS A 1 104 ? 17.371 8.128 -26.237 1.00 48.32 221 CYS A C 1
ATOM 662 O O . CYS A 1 104 ? 17.892 7.030 -26.051 1.00 47.47 221 CYS A O 1
ATOM 665 N N . GLY A 1 105 ? 16.203 8.281 -26.876 1.00 53.60 222 GLY A N 1
ATOM 666 C CA . GLY A 1 105 ? 15.493 7.174 -27.495 1.00 45.25 222 GLY A CA 1
ATOM 667 C C . GLY A 1 105 ? 14.518 6.417 -26.601 1.00 41.36 222 GLY A C 1
ATOM 668 O O . GLY A 1 105 ? 13.812 5.529 -27.071 1.00 43.56 222 GLY A O 1
ATOM 669 N N . LYS A 1 106 ? 14.465 6.764 -25.311 1.00 44.58 223 LYS A N 1
ATOM 670 C CA . LYS A 1 106 ? 13.572 6.080 -24.377 1.00 40.83 223 LYS A CA 1
ATOM 671 C C . LYS A 1 106 ? 12.102 6.188 -24.814 1.00 39.85 223 LYS A C 1
ATOM 672 O O . LYS A 1 106 ? 11.634 7.255 -25.204 1.00 39.50 223 LYS A O 1
ATOM 678 N N . VAL A 1 107 ? 11.386 5.064 -24.719 1.00 43.44 224 VAL A N 1
ATOM 679 C CA . VAL A 1 107 ? 9.957 5.013 -24.939 1.00 40.01 224 VAL A CA 1
ATOM 680 C C . VAL A 1 107 ? 9.240 5.612 -23.730 1.00 42.43 224 VAL A C 1
ATOM 681 O O . VAL A 1 107 ? 9.485 5.203 -22.608 1.00 41.86 224 VAL A O 1
ATOM 685 N N . ASN A 1 108 ? 8.365 6.591 -23.990 1.00 34.24 225 ASN A N 1
ATOM 686 C CA . ASN A 1 108 ? 7.518 7.232 -22.996 1.00 40.21 225 ASN A CA 1
ATOM 687 C C . ASN A 1 108 ? 6.062 7.136 -23.461 1.00 41.41 225 ASN A C 1
ATOM 688 O O . ASN A 1 108 ? 5.795 6.965 -24.647 1.00 40.31 225 ASN A O 1
ATOM 693 N N . TRP A 1 109 ? 5.131 7.276 -22.516 1.00 43.59 226 TRP A N 1
ATOM 694 C CA . TRP A 1 109 ? 3.701 7.110 -22.757 1.00 45.87 226 TRP A CA 1
ATOM 695 C C . TRP A 1 109 ? 3.062 8.421 -23.208 1.00 47.85 226 TRP A C 1
ATOM 696 O O . TRP A 1 109 ? 3.437 9.491 -22.739 1.00 44.17 226 TRP A O 1
ATOM 707 N N . LEU A 1 110 ? 2.086 8.322 -24.118 1.00 38.68 227 LEU A N 1
ATOM 708 C CA . LEU A 1 110 ? 1.341 9.477 -24.622 1.00 42.36 227 LEU A CA 1
ATOM 709 C C . LEU A 1 110 ? -0.008 9.701 -23.954 1.00 42.07 227 LEU A C 1
ATOM 710 O O . LEU A 1 110 ? -0.597 10.769 -24.108 1.00 45.74 227 LEU A O 1
ATOM 715 N N . ILE A 1 111 ? -0.505 8.690 -23.230 1.00 39.14 228 ILE A N 1
ATOM 716 C CA . ILE A 1 111 ? -1.907 8.672 -22.812 1.00 39.29 228 ILE A CA 1
ATOM 717 C C . ILE A 1 111 ? -2.232 9.802 -21.837 1.00 40.09 228 ILE A C 1
ATOM 718 O O . ILE A 1 111 ? -3.298 10.408 -21.932 1.00 41.04 228 ILE A O 1
ATOM 723 N N . GLY A 1 112 ? -1.299 10.086 -20.917 1.00 44.92 229 GLY A N 1
ATOM 724 C CA . GLY A 1 112 ? -1.398 11.225 -20.021 1.00 41.37 229 GLY A CA 1
ATOM 725 C C . GLY A 1 112 ? -1.608 12.532 -20.774 1.00 42.70 229 GLY A C 1
ATOM 726 O O . GLY A 1 112 ? -2.498 13.307 -20.443 1.00 46.16 229 GLY A O 1
ATOM 727 N N . SER A 1 113 ? -0.781 12.775 -21.796 1.00 39.98 230 SER A N 1
ATOM 728 C CA . SER A 1 113 ? -0.900 13.975 -22.622 1.00 39.81 230 SER A CA 1
ATOM 729 C C . SER A 1 113 ? -2.232 13.998 -23.405 1.00 32.32 230 SER A C 1
ATOM 730 O O . SER A 1 113 ? -2.921 15.012 -23.441 1.00 37.10 230 SER A O 1
ATOM 733 N N . TRP A 1 114 ? -2.589 12.853 -23.996 1.00 36.57 231 TRP A N 1
ATOM 734 C CA . TRP A 1 114 ? -3.832 12.667 -24.750 1.00 39.95 231 TRP A CA 1
ATOM 735 C C . TRP A 1 114 ? -5.059 13.029 -23.912 1.00 39.93 231 TRP A C 1
ATOM 736 O O . TRP A 1 114 ? -5.937 13.737 -24.384 1.00 36.14 231 TRP A O 1
ATOM 747 N N . ARG A 1 115 ? -5.093 12.542 -22.663 1.00 33.81 232 ARG A N 1
ATOM 748 C CA . ARG A 1 115 ? -6.128 12.868 -21.641 1.00 40.50 232 ARG A CA 1
ATOM 749 C C . ARG A 1 115 ? -6.184 14.380 -21.394 1.00 42.36 232 ARG A C 1
ATOM 750 O O . ARG A 1 115 ? -7.299 14.924 -21.361 1.00 41.89 232 ARG A O 1
ATOM 758 N N . LYS A 1 116 ? -5.034 15.009 -21.140 1.00 40.88 233 LYS A N 1
ATOM 759 C CA . LYS A 1 116 ? -4.976 16.441 -20.834 1.00 43.00 233 LYS A CA 1
ATOM 760 C C . LYS A 1 116 ? -5.596 17.283 -21.957 1.00 35.68 233 LYS A C 1
ATOM 761 O O . LYS A 1 116 ? -6.332 18.233 -21.689 1.00 38.84 233 LYS A O 1
ATOM 767 N N . GLN A 1 117 ? -5.297 16.927 -23.215 1.00 37.16 234 GLN A N 1
ATOM 768 C CA . GLN A 1 117 ? -5.829 17.660 -24.365 1.00 37.39 234 GLN A CA 1
ATOM 769 C C . GLN A 1 117 ? -7.358 17.641 -24.364 1.00 43.62 234 GLN A C 1
ATOM 770 O O . GLN A 1 117 ? -7.998 18.658 -24.627 1.00 38.62 234 GLN A O 1
ATOM 776 N N . LEU A 1 118 ? -7.934 16.471 -24.067 1.00 45.28 235 LEU A N 1
ATOM 777 C CA . LEU A 1 118 ? -9.379 16.285 -24.079 1.00 44.63 235 LEU A CA 1
ATOM 778 C C . LEU A 1 118 ? -10.076 17.001 -22.922 1.00 38.16 235 LEU A C 1
ATOM 779 O O . LEU A 1 118 ? -11.185 17.506 -23.092 1.00 45.55 235 LEU A O 1
ATOM 784 N N . LEU A 1 119 ? -9.410 17.063 -21.762 1.00 43.91 236 LEU A N 1
ATOM 785 C CA . LEU A 1 119 ? -9.937 17.769 -20.589 1.00 45.72 236 LEU A CA 1
ATOM 786 C C . LEU A 1 119 ? -10.017 19.284 -20.792 1.00 47.06 236 LEU A C 1
ATOM 787 O O . LEU A 1 119 ? -10.943 19.938 -20.308 1.00 58.51 236 LEU A O 1
ATOM 792 N N . ILE A 1 120 ? -9.030 19.840 -21.503 1.00 45.45 237 ILE A N 1
ATOM 793 C CA . ILE A 1 120 ? -9.041 21.247 -21.871 1.00 44.77 237 ILE A CA 1
ATOM 794 C C . ILE A 1 120 ? -10.106 21.491 -22.946 1.00 37.81 237 ILE A C 1
ATOM 795 O O . ILE A 1 120 ? -10.834 22.479 -22.890 1.00 45.71 237 ILE A O 1
ATOM 800 N N . ALA A 1 121 ? -10.201 20.570 -23.913 1.00 40.30 238 ALA A N 1
ATOM 801 C CA . ALA A 1 121 ? -11.174 20.668 -25.004 1.00 41.53 238 ALA A CA 1
ATOM 802 C C . ALA A 1 121 ? -12.606 20.731 -24.480 1.00 40.10 238 ALA A C 1
ATOM 803 O O . ALA A 1 121 ? -13.376 21.616 -24.859 1.00 39.02 238 ALA A O 1
ATOM 805 N N . LYS A 1 122 ? -12.954 19.805 -23.579 1.00 42.83 239 LYS A N 1
ATOM 806 C CA . LYS A 1 122 ? -14.325 19.712 -23.069 1.00 49.54 239 LYS A CA 1
ATOM 807 C C . LYS A 1 122 ? -14.754 20.930 -22.237 1.00 46.67 239 LYS A C 1
ATOM 808 O O . LYS A 1 122 ? -15.946 21.200 -22.117 1.00 47.70 239 LYS A O 1
ATOM 814 N N . ASP A 1 123 ? -13.776 21.662 -21.682 1.00 50.39 240 ASP A N 1
ATOM 815 C CA . ASP A 1 123 ? -14.027 22.880 -20.904 1.00 61.35 240 ASP A CA 1
ATOM 816 C C . ASP A 1 123 ? -13.829 24.183 -21.700 1.00 49.20 240 ASP A C 1
ATOM 817 O O . ASP A 1 123 ? -14.104 25.265 -21.188 1.00 53.41 240 ASP A O 1
ATOM 822 N N . ALA A 1 124 ? -13.347 24.067 -22.942 1.00 53.69 241 ALA A N 1
ATOM 823 C CA . ALA A 1 124 ? -13.009 25.222 -23.786 1.00 48.44 241 ALA A CA 1
ATOM 824 C C . ALA A 1 124 ? -14.231 26.086 -24.100 1.00 56.64 241 ALA A C 1
ATOM 825 O O . ALA A 1 124 ? -15.307 25.567 -24.403 1.00 47.50 241 ALA A O 1
ATOM 827 N N . ARG A 1 125 ? -14.044 27.406 -24.020 1.00 51.33 242 ARG A N 1
ATOM 828 C CA . ARG A 1 125 ? -15.053 28.442 -24.374 1.00 56.39 242 ARG A CA 1
ATOM 829 C C . ARG A 1 125 ? -14.814 28.926 -25.812 1.00 50.20 242 ARG A C 1
ATOM 830 O O . ARG A 1 125 ? -15.802 29.273 -26.489 1.00 62.49 242 ARG A O 1
ATOM 838 N N . ARG A 1 126 ? -13.550 28.953 -26.252 1.00 55.26 243 ARG A N 1
ATOM 839 C CA . ARG A 1 126 ? -13.119 29.486 -27.573 1.00 59.61 243 ARG A CA 1
ATOM 840 C C . ARG A 1 126 ? -12.996 28.336 -28.578 1.00 45.83 243 ARG A C 1
ATOM 841 O O . ARG A 1 126 ? -12.440 27.276 -28.207 1.00 54.43 243 ARG A O 1
ATOM 849 N N . VAL A 1 127 ? -13.456 28.563 -29.810 1.00 48.34 244 VAL A N 1
ATOM 850 C CA . VAL A 1 127 ? -13.444 27.557 -30.867 1.00 47.93 244 VAL A CA 1
ATOM 851 C C . VAL A 1 127 ? -12.024 27.087 -31.218 1.00 43.41 244 VAL A C 1
ATOM 852 O O . VAL A 1 127 ? -11.796 25.897 -31.410 1.00 47.41 244 VAL A O 1
ATOM 856 N N . ASP A 1 128 ? -11.078 28.029 -31.302 1.00 47.50 245 ASP A N 1
ATOM 857 C CA . ASP A 1 128 ? -9.683 27.710 -31.641 1.00 48.68 245 ASP A CA 1
ATOM 858 C C . ASP A 1 128 ? -9.018 26.763 -30.627 1.00 45.72 245 ASP A C 1
ATOM 859 O O . ASP A 1 128 ? -8.258 25.878 -31.012 1.00 47.24 245 ASP A O 1
ATOM 864 N N . VAL A 1 129 ? -9.333 26.937 -29.339 1.00 44.71 246 VAL A N 1
ATOM 865 C CA . VAL A 1 129 ? -8.844 26.035 -28.290 1.00 49.10 246 VAL A CA 1
ATOM 866 C C . VAL A 1 129 ? -9.396 24.622 -28.508 1.00 40.84 246 VAL A C 1
ATOM 867 O O . VAL A 1 129 ? -8.641 23.653 -28.520 1.00 48.06 246 VAL A O 1
ATOM 871 N N . LEU A 1 130 ? -10.715 24.525 -28.701 1.00 45.42 247 LEU A N 1
ATOM 872 C CA . LEU A 1 130 ? -11.383 23.260 -28.987 1.00 43.01 247 LEU A CA 1
ATOM 873 C C . LEU A 1 130 ? -10.770 22.551 -30.190 1.00 44.73 247 LEU A C 1
ATOM 874 O O . LEU A 1 130 ? -10.395 21.379 -30.101 1.00 40.38 247 LEU A O 1
ATOM 879 N N . CYS A 1 131 ? -10.660 23.275 -31.311 1.00 42.48 248 CYS A N 1
ATOM 880 C CA . CYS A 1 131 ? -10.104 22.724 -32.549 1.00 45.10 248 CYS A CA 1
ATOM 881 C C . CYS A 1 131 ? -8.666 22.242 -32.381 1.00 38.33 248 CYS A C 1
ATOM 882 O O . CYS A 1 131 ? -8.318 21.135 -32.799 1.00 42.13 248 CYS A O 1
ATOM 885 N N . ASP A 1 132 ? -7.834 23.092 -31.774 1.00 45.05 249 ASP A N 1
ATOM 886 C CA . ASP A 1 132 ? -6.417 22.811 -31.570 1.00 50.78 249 ASP A CA 1
ATOM 887 C C . ASP A 1 132 ? -6.186 21.568 -30.685 1.00 46.69 249 ASP A C 1
ATOM 888 O O . ASP A 1 132 ? -5.409 20.676 -31.028 1.00 39.60 249 ASP A O 1
ATOM 893 N N . ARG A 1 133 ? -6.885 21.510 -29.551 1.00 40.08 250 ARG A N 1
ATOM 894 C CA . ARG A 1 133 ? -6.717 20.438 -28.533 1.00 38.13 250 ARG A CA 1
ATOM 895 C C . ARG A 1 133 ? -7.262 19.111 -29.072 1.00 36.09 250 ARG A C 1
ATOM 896 O O . ARG A 1 133 ? -6.561 18.084 -28.940 1.00 40.94 250 ARG A O 1
ATOM 904 N N . LEU A 1 134 ? -8.452 19.139 -29.670 1.00 40.70 251 LEU A N 1
ATOM 905 C CA . LEU A 1 134 ? -9.050 17.951 -30.245 1.00 40.40 251 LEU A CA 1
ATOM 906 C C . LEU A 1 134 ? -8.198 17.386 -31.380 1.00 32.75 251 LEU A C 1
ATOM 907 O O . LEU A 1 134 ? -8.053 16.172 -31.505 1.00 46.55 251 LEU A O 1
ATOM 912 N N . SER A 1 135 ? -7.614 18.276 -32.190 1.00 38.68 252 SER A N 1
ATOM 913 C CA . SER A 1 135 ? -6.759 17.877 -33.312 1.00 44.90 252 SER A CA 1
ATOM 914 C C . SER A 1 135 ? -5.500 17.132 -32.847 1.00 42.40 252 SER A C 1
ATOM 915 O O . SER A 1 135 ? -5.085 16.157 -33.475 1.00 43.36 252 SER A O 1
ATOM 918 N N . LEU A 1 136 ? -4.903 17.604 -31.748 1.00 40.27 253 LEU A N 1
ATOM 919 C CA . LEU A 1 136 ? -3.732 16.969 -31.151 1.00 45.49 253 LEU A CA 1
ATOM 920 C C . LEU A 1 136 ? -4.027 15.543 -30.689 1.00 43.63 253 LEU A C 1
ATOM 921 O O . LEU A 1 136 ? -3.280 14.620 -31.006 1.00 39.04 253 LEU A O 1
ATOM 926 N N . SER A 1 137 ? -5.128 15.373 -29.952 1.00 36.03 254 SER A N 1
ATOM 927 C CA . SER A 1 137 ? -5.581 14.060 -29.507 1.00 37.55 254 SER A CA 1
ATOM 928 C C . SER A 1 137 ? -5.846 13.124 -30.676 1.00 39.17 254 SER A C 1
ATOM 929 O O . SER A 1 137 ? -5.493 11.946 -30.634 1.00 43.22 254 SER A O 1
ATOM 932 N N . HIS A 1 138 ? -6.477 13.667 -31.721 1.00 37.83 255 HIS A N 1
ATOM 933 C CA . HIS A 1 138 ? -6.790 12.939 -32.947 1.00 38.73 255 HIS A CA 1
ATOM 934 C C . HIS A 1 138 ? -5.527 12.384 -33.614 1.00 36.82 255 HIS A C 1
ATOM 935 O O . HIS A 1 138 ? -5.520 11.248 -34.070 1.00 40.61 255 HIS A O 1
ATOM 942 N N . LYS A 1 139 ? -4.469 13.202 -33.673 1.00 37.92 256 LYS A N 1
ATOM 943 C CA . LYS A 1 139 ? -3.192 12.809 -34.278 1.00 42.24 256 LYS A CA 1
ATOM 944 C C . LYS A 1 139 ? -2.362 11.847 -33.421 1.00 45.41 256 LYS A C 1
ATOM 945 O O . LYS A 1 139 ? -1.706 10.944 -33.950 1.00 38.65 256 LYS A O 1
ATOM 951 N N . MET A 1 140 ? -2.380 12.065 -32.100 1.00 40.19 257 MET A N 1
ATOM 952 C CA . MET A 1 140 ? -1.552 11.312 -31.154 1.00 48.30 257 MET A CA 1
ATOM 953 C C . MET A 1 140 ? -1.773 9.811 -31.228 1.00 37.23 257 MET A C 1
ATOM 954 O O . MET A 1 140 ? -0.833 9.039 -31.062 1.00 47.06 257 MET A O 1
ATOM 959 N N . LEU A 1 141 ? -3.027 9.405 -31.465 1.00 39.23 258 LEU A N 1
ATOM 960 C CA . LEU A 1 141 ? -3.422 7.997 -31.455 1.00 37.32 258 LEU A CA 1
ATOM 961 C C . LEU A 1 141 ? -3.939 7.503 -32.795 1.00 46.33 258 LEU A C 1
ATOM 962 O O . LEU A 1 141 ? -4.590 6.462 -32.864 1.00 50.94 258 LEU A O 1
ATOM 967 N N . LYS A 1 142 ? -3.621 8.238 -33.866 1.00 48.79 259 LYS A N 1
ATOM 968 C CA . LYS A 1 142 ? -4.023 7.858 -35.211 1.00 47.88 259 LYS A CA 1
ATOM 969 C C . LYS A 1 142 ? -3.458 6.479 -35.520 1.00 46.59 259 LYS A C 1
ATOM 970 O O . LYS A 1 142 ? -2.263 6.240 -35.341 1.00 44.23 259 LYS A O 1
ATOM 976 N N . GLY A 1 143 ? -4.333 5.572 -35.964 1.00 51.99 260 GLY A N 1
ATOM 977 C CA . GLY A 1 143 ? -3.957 4.221 -36.337 1.00 58.74 260 GLY A CA 1
ATOM 978 C C . GLY A 1 143 ? -3.764 3.250 -35.180 1.00 61.47 260 GLY A C 1
ATOM 979 O O . GLY A 1 143 ? -3.265 2.146 -35.391 1.00 60.60 260 GLY A O 1
ATOM 980 N N . THR A 1 144 ? -4.163 3.654 -33.967 1.00 50.17 261 THR A N 1
ATOM 981 C CA . THR A 1 144 ? -3.988 2.829 -32.770 1.00 48.46 261 THR A CA 1
ATOM 982 C C . THR A 1 144 ? -4.770 1.520 -32.868 1.00 50.72 261 THR A C 1
ATOM 983 O O . THR A 1 144 ? -5.859 1.484 -33.435 1.00 54.11 261 THR A O 1
ATOM 987 N N . GLU A 1 145 ? -4.189 0.448 -32.316 1.00 50.88 262 GLU A N 1
ATOM 988 C CA . GLU A 1 145 ? -4.859 -0.839 -32.165 1.00 59.67 262 GLU A CA 1
ATOM 989 C C . GLU A 1 145 ? -5.307 -1.041 -30.716 1.00 49.78 262 GLU A C 1
ATOM 990 O O . GLU A 1 145 ? -6.467 -1.364 -30.463 1.00 69.21 262 GLU A O 1
ATOM 996 N N . HIS A 1 146 ? -4.379 -0.818 -29.777 1.00 49.65 263 HIS A N 1
ATOM 997 C CA . HIS A 1 146 ? -4.609 -1.033 -28.350 1.00 53.54 263 HIS A CA 1
ATOM 998 C C . HIS A 1 146 ? -5.648 -0.089 -27.733 1.00 55.92 263 HIS A C 1
ATOM 999 O O . HIS A 1 146 ? -6.315 -0.450 -26.766 1.00 48.92 263 HIS A O 1
ATOM 1006 N N . TYR A 1 147 ? -5.786 1.115 -28.302 1.00 56.23 264 TYR A N 1
ATOM 1007 C CA . TYR A 1 147 ? -6.651 2.207 -27.781 1.00 46.55 264 TYR A CA 1
ATOM 1008 C C . TYR A 1 147 ? -7.754 2.545 -28.794 1.00 39.02 264 TYR A C 1
ATOM 1009 O O . TYR A 1 147 ? -8.255 3.689 -28.771 1.00 44.67 264 TYR A O 1
ATOM 1018 N N . LYS A 1 148 ? -8.146 1.565 -29.619 1.00 45.33 265 LYS A N 1
ATOM 1019 C CA . LYS A 1 148 ? -9.149 1.732 -30.676 1.00 57.01 265 LYS A CA 1
ATOM 1020 C C . LYS A 1 148 ? -10.472 2.342 -30.202 1.00 60.01 265 LYS A C 1
ATOM 1021 O O . LYS A 1 148 ? -11.003 3.247 -30.841 1.00 57.40 265 LYS A O 1
ATOM 1027 N N . ASP A 1 149 ? -11.000 1.829 -29.085 1.00 52.68 266 ASP A N 1
ATOM 1028 C CA . ASP A 1 149 ? -12.312 2.230 -28.575 1.00 63.99 266 ASP A CA 1
ATOM 1029 C C . ASP A 1 149 ? -12.339 3.692 -28.110 1.00 54.77 266 ASP A C 1
ATOM 1030 O O . ASP A 1 149 ? -13.273 4.435 -28.427 1.00 54.10 266 ASP A O 1
ATOM 1035 N N . MET A 1 150 ? -11.297 4.086 -27.370 1.00 44.90 267 MET A N 1
ATOM 1036 C CA . MET A 1 150 ? -11.031 5.479 -27.000 1.00 55.58 267 MET A CA 1
ATOM 1037 C C . MET A 1 150 ? -11.015 6.407 -28.206 1.00 42.26 267 MET A C 1
ATOM 1038 O O . MET A 1 150 ? -11.739 7.409 -28.251 1.00 48.68 267 MET A O 1
ATOM 1043 N N . GLN A 1 151 ? -10.151 6.074 -29.170 1.00 47.13 268 GLN A N 1
ATOM 1044 C CA . GLN A 1 151 ? -9.867 6.948 -30.295 1.00 47.82 268 GLN A CA 1
ATOM 1045 C C . GLN A 1 151 ? -11.040 7.052 -31.263 1.00 42.49 268 GLN A C 1
ATOM 1046 O O . GLN A 1 151 ? -11.205 8.084 -31.923 1.00 46.73 268 GLN A O 1
ATOM 1052 N N . ASN A 1 152 ? -11.860 5.996 -31.339 1.00 46.63 269 ASN A N 1
ATOM 1053 C CA . ASN A 1 152 ? -13.066 6.020 -32.173 1.00 58.65 269 ASN A CA 1
ATOM 1054 C C . ASN A 1 152 ? -14.076 7.080 -31.724 1.00 49.31 269 ASN A C 1
ATOM 1055 O O . ASN A 1 152 ? -14.800 7.644 -32.550 1.00 50.08 269 ASN A O 1
ATOM 1060 N N . ILE A 1 153 ? -14.098 7.354 -30.414 1.00 47.61 270 ILE A N 1
ATOM 1061 C CA . ILE A 1 153 ? -14.897 8.435 -29.842 1.00 44.80 270 ILE A CA 1
ATOM 1062 C C . ILE A 1 153 ? -14.353 9.794 -30.286 1.00 40.34 270 ILE A C 1
ATOM 1063 O O . ILE A 1 153 ? -15.119 10.686 -30.671 1.00 40.65 270 ILE A O 1
ATOM 1068 N N . VAL A 1 154 ? -13.025 9.944 -30.205 1.00 38.54 271 VAL A N 1
ATOM 1069 C CA . VAL A 1 154 ? -12.336 11.142 -30.667 1.00 47.13 271 VAL A CA 1
ATOM 1070 C C . VAL A 1 154 ? -12.567 11.353 -32.169 1.00 37.05 271 VAL A C 1
ATOM 1071 O O . VAL A 1 154 ? -12.833 12.474 -32.593 1.00 38.49 271 VAL A O 1
ATOM 1075 N N . ASN A 1 155 ? -12.476 10.269 -32.951 1.00 41.49 272 ASN A N 1
ATOM 1076 C CA . ASN A 1 155 ? -12.716 10.313 -34.398 1.00 42.49 272 ASN A CA 1
ATOM 1077 C C . ASN A 1 155 ? -14.123 10.795 -34.701 1.00 46.27 272 ASN A C 1
ATOM 1078 O O . ASN A 1 155 ? -14.325 11.568 -35.636 1.00 49.20 272 ASN A O 1
ATOM 1083 N N . THR A 1 156 ? -15.095 10.337 -33.902 1.00 45.38 273 THR A N 1
ATOM 1084 C CA . THR A 1 156 ? -16.485 10.761 -34.044 1.00 48.41 273 THR A CA 1
ATOM 1085 C C . THR A 1 156 ? -16.619 12.263 -33.767 1.00 50.53 273 THR A C 1
ATOM 1086 O O . THR A 1 156 ? -17.320 12.972 -34.492 1.00 46.44 273 THR A O 1
ATOM 1090 N N . ALA A 1 157 ? -15.933 12.740 -32.719 1.00 43.51 274 ALA A N 1
ATOM 1091 C CA . ALA A 1 157 ? -15.983 14.146 -32.331 1.00 47.07 274 ALA A CA 1
ATOM 1092 C C . ALA A 1 157 ? -15.381 15.039 -33.424 1.00 44.94 274 ALA A C 1
ATOM 1093 O O . ALA A 1 157 ? -15.933 16.085 -33.753 1.00 47.00 274 ALA A O 1
ATOM 1095 N N . VAL A 1 158 ? -14.251 14.601 -33.986 1.00 39.42 275 VAL A N 1
ATOM 1096 C CA . VAL A 1 158 ? -13.548 15.336 -35.044 1.00 41.62 275 VAL A CA 1
ATOM 1097 C C . VAL A 1 158 ? -14.393 15.444 -36.315 1.00 51.76 275 VAL A C 1
ATOM 1098 O O . VAL A 1 158 ? -14.507 16.527 -36.886 1.00 43.17 275 VAL A O 1
ATOM 1102 N N . LYS A 1 159 ? -14.997 14.325 -36.735 1.00 45.66 276 LYS A N 1
ATOM 1103 C CA . LYS A 1 159 ? -15.857 14.294 -37.921 1.00 57.49 276 LYS A CA 1
ATOM 1104 C C . LYS A 1 159 ? -17.059 15.234 -37.785 1.00 55.58 276 LYS A C 1
ATOM 1105 O O . LYS A 1 159 ? -17.454 15.883 -38.755 1.00 51.51 276 LYS A O 1
ATOM 1111 N N . LYS A 1 160 ? -17.629 15.296 -36.576 1.00 43.71 277 LYS A N 1
ATOM 1112 C CA . LYS A 1 160 ? -18.715 16.224 -36.249 1.00 51.59 277 LYS A CA 1
ATOM 1113 C C . LYS A 1 160 ? -18.254 17.685 -36.365 1.00 43.16 277 LYS A C 1
ATOM 1114 O O . LYS A 1 160 ? -18.899 18.499 -37.032 1.00 45.53 277 LYS A O 1
ATOM 1120 N N . LEU A 1 161 ? -17.118 17.998 -35.731 1.00 43.94 278 LEU A N 1
ATOM 1121 C CA . LEU A 1 161 ? -16.567 19.354 -35.719 1.00 43.70 278 LEU A CA 1
ATOM 1122 C C . LEU A 1 161 ? -16.137 19.835 -37.106 1.00 44.95 278 LEU A C 1
ATOM 1123 O O . LEU A 1 161 ? -16.352 21.002 -37.459 1.00 41.68 278 LEU A O 1
ATOM 1128 N N . LYS A 1 162 ? -15.546 18.926 -37.889 1.00 46.42 279 LYS A N 1
ATOM 1129 C CA . LYS A 1 162 ? -15.095 19.215 -39.255 1.00 51.95 279 LYS A CA 1
ATOM 1130 C C . LYS A 1 162 ? -16.221 19.677 -40.177 1.00 48.62 279 LYS A C 1
ATOM 1131 O O . LYS A 1 162 ? -16.011 20.547 -41.030 1.00 50.76 279 LYS A O 1
ATOM 1137 N N . LYS A 1 163 ? -17.409 19.087 -40.005 1.00 49.07 280 LYS A N 1
ATOM 1138 C CA . LYS A 1 163 ? -18.591 19.455 -40.784 1.00 53.90 280 LYS A CA 1
ATOM 1139 C C . LYS A 1 163 ? -18.993 20.921 -40.595 1.00 53.05 280 LYS A C 1
ATOM 1140 O O . LYS A 1 163 ? -19.689 21.479 -41.435 1.00 47.31 280 LYS A O 1
ATOM 1146 N N . GLU A 1 164 ? -18.558 21.533 -39.485 1.00 51.55 281 GLU A N 1
ATOM 1147 C CA . GLU A 1 164 ? -18.907 22.916 -39.166 1.00 48.00 281 GLU A CA 1
ATOM 1148 C C . GLU A 1 164 ? -17.771 23.945 -39.325 1.00 47.34 281 GLU A C 1
ATOM 1149 O O . GLU A 1 164 ? -18.049 25.112 -39.600 1.00 45.62 281 GLU A O 1
ATOM 1155 N N . VAL A 1 165 ? -16.511 23.511 -39.161 1.00 48.82 282 VAL A N 1
ATOM 1156 C CA . VAL A 1 165 ? -15.350 24.410 -39.243 1.00 54.17 282 VAL A CA 1
ATOM 1157 C C . VAL A 1 165 ? -14.276 24.032 -40.277 1.00 41.53 282 VAL A C 1
ATOM 1158 O O . VAL A 1 165 ? -13.287 24.748 -40.433 1.00 50.91 282 VAL A O 1
ATOM 1162 N N . GLY A 1 166 ? -14.483 22.915 -40.982 1.00 44.98 283 GLY A N 1
ATOM 1163 C CA . GLY A 1 166 ? -13.505 22.375 -41.912 1.00 47.71 283 GLY A CA 1
ATOM 1164 C C . GLY A 1 166 ? -12.343 21.693 -41.192 1.00 45.97 283 GLY A C 1
ATOM 1165 O O . GLY A 1 166 ? -12.430 21.427 -39.996 1.00 51.11 283 GLY A O 1
ATOM 1166 N N . PRO A 1 167 ? -11.224 21.399 -41.895 1.00 51.10 284 PRO A N 1
ATOM 1167 C CA . PRO A 1 167 ? -10.043 20.809 -41.263 1.00 53.38 284 PRO A CA 1
ATOM 1168 C C . PRO A 1 167 ? -9.619 21.603 -40.019 1.00 54.94 284 PRO A C 1
ATOM 1169 O O . PRO A 1 167 ? -9.493 22.811 -40.108 1.00 45.46 284 PRO A O 1
ATOM 1173 N N . LEU A 1 168 ? -9.426 20.905 -38.894 1.00 46.56 285 LEU A N 1
ATOM 1174 C CA . LEU A 1 168 ? -9.273 21.542 -37.595 1.00 47.51 285 LEU A CA 1
ATOM 1175 C C . LEU A 1 168 ? -8.052 22.452 -37.488 1.00 49.14 285 LEU A C 1
ATOM 1176 O O . LEU A 1 168 ? -8.083 23.451 -36.769 1.00 46.99 285 LEU A O 1
ATOM 1181 N N . ASP A 1 169 ? -6.989 22.106 -38.218 1.00 54.16 286 ASP A N 1
ATOM 1182 C CA . ASP A 1 169 ? -5.738 22.862 -38.206 1.00 57.05 286 ASP A CA 1
ATOM 1183 C C . ASP A 1 169 ? -5.765 24.087 -39.110 1.00 50.22 286 ASP A C 1
ATOM 1184 O O . ASP A 1 169 ? -4.874 24.932 -39.027 1.00 53.70 286 ASP A O 1
ATOM 1189 N N . LYS A 1 170 ? -6.779 24.167 -39.981 1.00 50.11 287 LYS A N 1
ATOM 1190 C CA . LYS A 1 170 ? -6.901 25.252 -40.954 1.00 45.81 287 LYS A CA 1
ATOM 1191 C C . LYS A 1 170 ? -8.141 26.110 -40.725 1.00 51.32 287 LYS A C 1
ATOM 1192 O O . LYS A 1 170 ? -8.594 26.799 -41.638 1.00 57.01 287 LYS A O 1
ATOM 1198 N N . VAL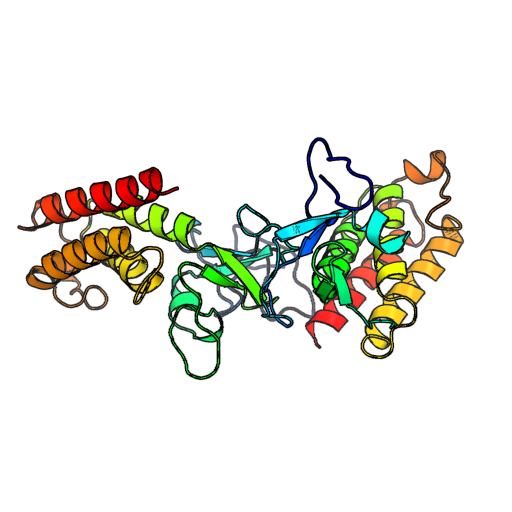 A 1 171 ? -8.680 26.073 -39.500 1.00 61.24 288 VAL A N 1
ATOM 1199 C CA . VAL A 1 171 ? -9.869 26.843 -39.128 1.00 54.00 288 VAL A CA 1
ATOM 1200 C C . VAL A 1 171 ? -9.629 28.336 -39.378 1.00 54.20 288 VAL A C 1
ATOM 1201 O O . VAL A 1 171 ? -8.550 28.849 -39.087 1.00 57.83 288 VAL A O 1
ATOM 1205 N N . SER A 1 172 ? -10.636 29.016 -39.939 1.00 56.05 289 SER A N 1
ATOM 1206 C CA . SER A 1 172 ? -10.542 30.436 -40.270 1.00 50.33 289 SER A CA 1
ATOM 1207 C C . SER A 1 172 ? -10.470 31.286 -39.003 1.00 53.59 289 SER A C 1
ATOM 1208 O O . SER A 1 172 ? -10.932 30.870 -37.940 1.00 57.49 289 SER A O 1
ATOM 1211 N N . ALA A 1 173 ? -9.894 32.485 -39.140 1.00 58.44 290 ALA A N 1
ATOM 1212 C CA . ALA A 1 173 ? -9.766 33.449 -38.052 1.00 63.18 290 ALA A CA 1
ATOM 1213 C C . ALA A 1 173 ? -11.133 33.848 -37.490 1.00 58.01 290 ALA A C 1
ATOM 1214 O O . ALA A 1 173 ? -11.279 34.032 -36.281 1.00 57.73 290 ALA A O 1
ATOM 1216 N N . VAL A 1 174 ? -12.130 33.973 -38.375 1.00 57.64 291 VAL A N 1
ATOM 1217 C CA . VAL A 1 174 ? -13.491 34.325 -37.977 1.00 59.99 291 VAL A CA 1
ATOM 1218 C C . VAL A 1 174 ? -14.128 33.235 -37.108 1.00 48.49 291 VAL A C 1
ATOM 1219 O O . VAL A 1 174 ? -14.706 33.539 -36.066 1.00 60.66 291 VAL A O 1
ATOM 1223 N N . MET A 1 175 ? -13.996 31.969 -37.524 1.00 47.13 292 MET A N 1
ATOM 1224 C CA . MET A 1 175 ? -14.508 30.839 -36.750 1.00 52.68 292 MET A CA 1
ATOM 1225 C C . MET A 1 175 ? -13.717 30.688 -35.443 1.00 57.14 292 MET A C 1
ATOM 1226 O O . MET A 1 175 ? -14.291 30.386 -34.404 1.00 51.38 292 MET A O 1
ATOM 1231 N N . ALA A 1 176 ? -12.396 30.899 -35.519 1.00 53.18 293 ALA A N 1
ATOM 1232 C CA . ALA A 1 176 ? -11.477 30.733 -34.385 1.00 51.70 293 ALA A CA 1
ATOM 1233 C C . ALA A 1 176 ? -11.836 31.576 -33.162 1.00 53.48 293 ALA A C 1
ATOM 1234 O O . ALA A 1 176 ? -11.725 31.111 -32.025 1.00 56.93 293 ALA A O 1
ATOM 1236 N N . ARG A 1 177 ? -12.251 32.824 -33.407 1.00 59.56 294 ARG A N 1
ATOM 1237 C CA . ARG A 1 177 ? -12.640 33.804 -32.352 1.00 72.07 294 ARG A CA 1
ATOM 1238 C C . ARG A 1 177 ? -14.025 33.451 -31.791 1.00 72.27 294 ARG A C 1
ATOM 1239 O O . ARG A 1 177 ? -14.376 34.002 -30.730 1.00 66.11 294 ARG A O 1
ATOM 1247 N N . GLY A 1 178 ? -14.774 32.577 -32.473 1.00 58.49 295 GLY A N 1
ATOM 1248 C CA . GLY A 1 178 ? -16.107 32.169 -32.058 1.00 60.46 295 GLY A CA 1
ATOM 1249 C C . GLY A 1 178 ? -16.162 31.470 -30.710 1.00 63.25 295 GLY A C 1
ATOM 1250 O O . GLY A 1 178 ? -15.146 30.991 -30.190 1.00 62.95 295 GLY A O 1
ATOM 1251 N N . ILE A 1 179 ? -17.375 31.415 -30.150 1.00 58.95 296 ILE A N 1
ATOM 1252 C CA . ILE A 1 179 ? -17.653 30.791 -28.860 1.00 54.20 296 ILE A CA 1
ATOM 1253 C C . ILE A 1 179 ? -18.212 29.389 -29.118 1.00 50.46 296 ILE A C 1
ATOM 1254 O O . ILE A 1 179 ? -19.095 29.221 -29.955 1.00 52.80 296 ILE A O 1
ATOM 1259 N N . VAL A 1 180 ? -17.692 28.395 -28.387 1.00 49.20 297 VAL A N 1
ATOM 1260 C CA . VAL A 1 180 ? -18.047 26.988 -28.590 1.00 52.03 297 VAL A CA 1
ATOM 1261 C C . VAL A 1 180 ? -19.552 26.728 -28.439 1.00 54.26 297 VAL A C 1
ATOM 1262 O O . VAL A 1 180 ? -20.117 25.942 -29.192 1.00 49.65 297 VAL A O 1
ATOM 1266 N N . ASN A 1 181 ? -20.186 27.408 -27.476 1.00 56.19 298 ASN A N 1
ATOM 1267 C CA . ASN A 1 181 ? -21.629 27.295 -27.239 1.00 74.23 298 ASN A CA 1
ATOM 1268 C C . ASN A 1 181 ? -22.512 27.729 -28.415 1.00 62.38 298 ASN A C 1
ATOM 1269 O O . ASN A 1 181 ? -23.654 27.294 -28.516 1.00 60.32 298 ASN A O 1
ATOM 1274 N N . ARG A 1 182 ? -21.978 28.593 -29.287 1.00 68.71 299 ARG A N 1
ATOM 1275 C CA . ARG A 1 182 ? -22.707 29.178 -30.447 1.00 63.52 299 ARG A CA 1
ATOM 1276 C C . ARG A 1 182 ? -22.530 28.291 -31.685 1.00 51.03 299 ARG A C 1
ATOM 1277 O O . ARG A 1 182 ? -23.193 28.574 -32.697 1.00 62.73 299 ARG A O 1
ATOM 1285 N N . LEU A 1 183 ? -21.671 27.267 -31.613 1.00 58.39 300 LEU A N 1
ATOM 1286 C CA . LEU A 1 183 ? -21.585 26.255 -32.656 1.00 55.07 300 LEU A CA 1
ATOM 1287 C C . LEU A 1 183 ? -22.760 25.295 -32.497 1.00 59.67 300 LEU A C 1
ATOM 1288 O O . LEU A 1 183 ? -23.169 24.992 -31.372 1.00 64.16 300 LEU A O 1
ATOM 1293 N N . ASN A 1 184 ? -23.287 24.814 -33.628 1.00 54.44 301 ASN A N 1
ATOM 1294 C CA . ASN A 1 184 ? -24.397 23.862 -33.649 1.00 65.82 301 ASN A CA 1
ATOM 1295 C C . ASN A 1 184 ? -24.047 22.533 -32.979 1.00 56.83 301 ASN A C 1
ATOM 1296 O O . ASN A 1 184 ? -24.900 21.912 -32.345 1.00 62.21 301 ASN A O 1
ATOM 1301 N N . CYS A 1 185 ? -22.783 22.119 -33.120 1.00 60.99 302 CYS A N 1
ATOM 1302 C CA . CYS A 1 185 ? -22.288 20.844 -32.609 1.00 49.15 302 CYS A CA 1
ATOM 1303 C C . CYS A 1 185 ? -21.383 20.976 -31.368 1.00 47.02 302 CYS A C 1
ATOM 1304 O O . CYS A 1 185 ? -20.827 19.985 -30.902 1.00 50.11 302 CYS A O 1
ATOM 1307 N N . GLY A 1 186 ? -21.230 22.200 -30.856 1.00 47.60 303 GLY A N 1
ATOM 1308 C CA . GLY A 1 186 ? -20.276 22.495 -29.801 1.00 51.51 303 GLY A CA 1
ATOM 1309 C C . GLY A 1 186 ? -20.417 21.661 -28.541 1.00 41.59 303 GLY A C 1
ATOM 1310 O O . GLY A 1 186 ? -19.465 21.008 -28.095 1.00 55.75 303 GLY A O 1
ATOM 1311 N N . THR A 1 187 ? -21.619 21.681 -27.964 1.00 51.79 304 THR A N 1
ATOM 1312 C CA . THR A 1 187 ? -21.920 20.924 -26.749 1.00 53.96 304 THR A CA 1
ATOM 1313 C C . THR A 1 187 ? -21.833 19.413 -26.976 1.00 49.23 304 THR A C 1
ATOM 1314 O O . THR A 1 187 ? -21.370 18.680 -26.102 1.00 61.47 304 THR A O 1
ATOM 1318 N N . GLU A 1 188 ? -22.273 18.955 -28.155 1.00 50.12 305 GLU A N 1
ATOM 1319 C CA . GLU A 1 188 ? -22.213 17.535 -28.539 1.00 48.80 305 GLU A CA 1
ATOM 1320 C C . GLU A 1 188 ? -20.780 17.010 -28.588 1.00 41.13 305 GLU A C 1
ATOM 1321 O O . GLU A 1 188 ? -20.479 15.921 -28.084 1.00 45.70 305 GLU A O 1
ATOM 1327 N N . VAL A 1 189 ? -19.893 17.798 -29.205 1.00 40.68 306 VAL A N 1
ATOM 1328 C CA . VAL A 1 189 ? -18.483 17.463 -29.321 1.00 40.40 306 VAL A CA 1
ATOM 1329 C C . VAL A 1 189 ? -17.818 17.389 -27.940 1.00 40.38 306 VAL A C 1
ATOM 1330 O O . VAL A 1 189 ? -17.021 16.502 -27.678 1.00 43.58 306 VAL A O 1
ATOM 1334 N N . GLN A 1 190 ? -18.148 18.342 -27.069 1.00 37.75 307 GLN A N 1
ATOM 1335 C CA . GLN A 1 190 ? -17.584 18.397 -25.729 1.00 50.85 307 GLN A CA 1
ATOM 1336 C C . GLN A 1 190 ? -18.056 17.244 -24.848 1.00 44.95 307 GLN A C 1
ATOM 1337 O O . GLN A 1 190 ? -17.287 16.753 -24.021 1.00 49.62 307 GLN A O 1
ATOM 1343 N N . LYS A 1 191 ? -19.304 16.800 -25.054 1.00 47.70 308 LYS A N 1
ATOM 1344 C CA . LYS A 1 191 ? -19.826 15.590 -24.417 1.00 47.34 308 LYS A CA 1
ATOM 1345 C C . LYS A 1 191 ? -19.010 14.359 -24.832 1.00 44.21 308 LYS A C 1
ATOM 1346 O O . LYS A 1 191 ? -18.722 13.487 -24.012 1.00 40.16 308 LYS A O 1
ATOM 1352 N N . LEU A 1 192 ? -18.639 14.303 -26.117 1.00 40.21 309 LEU A N 1
ATOM 1353 C CA . LEU A 1 192 ? -17.8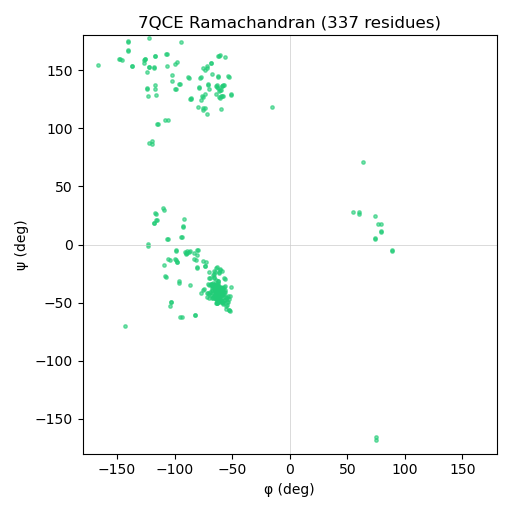24 13.219 -26.644 1.00 41.42 309 LEU A CA 1
ATOM 1354 C C . LEU A 1 192 ? -16.414 13.219 -26.050 1.00 56.25 309 LEU A C 1
ATOM 1355 O O . LEU A 1 192 ? -15.825 12.164 -25.859 1.00 45.29 309 LEU A O 1
ATOM 1360 N N . CYS A 1 193 ? -15.879 14.409 -25.760 1.00 39.60 310 CYS A N 1
ATOM 1361 C CA . CYS A 1 193 ? -14.579 14.544 -25.116 1.00 40.28 310 CYS A CA 1
ATOM 1362 C C . CYS A 1 193 ? -14.613 13.946 -23.708 1.00 43.73 310 CYS A C 1
ATOM 1363 O O . CYS A 1 193 ? -13.693 13.239 -23.323 1.00 40.88 310 CYS A O 1
ATOM 1366 N N . VAL A 1 194 ? -15.689 14.227 -22.962 1.00 41.64 311 VAL A N 1
ATOM 1367 C CA . VAL A 1 194 ? -15.910 13.650 -21.640 1.00 48.85 311 VAL A CA 1
ATOM 1368 C C . VAL A 1 194 ? -15.960 12.123 -21.749 1.00 52.49 311 VAL A C 1
ATOM 1369 O O . VAL A 1 194 ? -15.308 11.411 -20.971 1.00 44.72 311 VAL A O 1
ATOM 1373 N N . SER A 1 195 ? -16.709 11.630 -22.743 1.00 37.68 312 SER A N 1
ATOM 1374 C CA . SER A 1 195 ? -16.818 10.197 -22.985 1.00 46.08 312 SER A CA 1
ATOM 1375 C C . SER A 1 195 ? -15.451 9.523 -23.212 1.00 49.87 312 SER A C 1
ATOM 1376 O O . SER A 1 195 ? -15.158 8.498 -22.609 1.00 49.89 312 SER A O 1
ATOM 1379 N N . ALA A 1 196 ? -14.624 10.120 -24.079 1.00 48.81 313 ALA A N 1
ATOM 1380 C CA . ALA A 1 196 ? -13.308 9.580 -24.426 1.00 45.30 313 ALA A CA 1
ATOM 1381 C C . ALA A 1 196 ? -12.379 9.467 -23.213 1.00 39.45 313 ALA A C 1
ATOM 1382 O O . ALA A 1 196 ? -11.655 8.483 -23.079 1.00 40.73 313 ALA A O 1
ATOM 1384 N N . VAL A 1 197 ? -12.415 10.475 -22.335 1.00 44.04 314 VAL A N 1
ATOM 1385 C CA . VAL A 1 197 ? -11.613 10.490 -21.118 1.00 47.80 314 VAL A CA 1
ATOM 1386 C C . VAL A 1 197 ? -12.041 9.360 -20.182 1.00 65.81 314 VAL A C 1
ATOM 1387 O O . VAL A 1 197 ? -11.187 8.653 -19.622 1.00 50.11 314 VAL A O 1
ATOM 1391 N N . GLU A 1 198 ? -13.363 9.191 -20.028 1.00 42.94 315 GLU A N 1
ATOM 1392 C CA . GLU A 1 198 ? -13.915 8.133 -19.191 1.00 47.49 315 GLU A CA 1
ATOM 1393 C C . GLU A 1 198 ? -13.510 6.760 -19.712 1.00 49.74 315 GLU A C 1
ATOM 1394 O O . GLU A 1 198 ? -13.198 5.869 -18.931 1.00 46.75 315 GLU A O 1
ATOM 1400 N N . ALA A 1 199 ? -13.523 6.593 -21.038 1.00 47.65 316 ALA A N 1
ATOM 1401 C CA . ALA A 1 199 ? -13.152 5.330 -21.677 1.00 50.64 316 ALA A CA 1
ATOM 1402 C C . ALA A 1 199 ? -11.712 4.951 -21.340 1.00 58.06 316 ALA A C 1
ATOM 1403 O O . ALA A 1 199 ? -11.434 3.787 -21.027 1.00 59.20 316 ALA A O 1
ATOM 1405 N N . ALA A 1 200 ? -10.812 5.944 -21.388 1.00 52.65 317 ALA A N 1
ATOM 1406 C CA . ALA A 1 200 ? -9.411 5.765 -21.019 1.00 48.71 317 ALA A CA 1
ATOM 1407 C C . ALA A 1 200 ? -9.252 5.353 -19.563 1.00 60.78 317 ALA A C 1
ATOM 1408 O O . ALA A 1 200 ? -8.464 4.458 -19.254 1.00 52.40 317 ALA A O 1
ATOM 1410 N N . ASP A 1 201 ? -10.005 6.019 -18.679 1.00 66.46 318 ASP A N 1
ATOM 1411 C CA . ASP A 1 201 ? -9.957 5.769 -17.240 1.00 70.20 318 ASP A CA 1
ATOM 1412 C C . ASP A 1 201 ? -10.495 4.381 -16.868 1.00 61.73 318 ASP A C 1
ATOM 1413 O O . ASP A 1 201 ? -9.978 3.742 -15.953 1.00 76.24 318 ASP A O 1
ATOM 1418 N N . SER A 1 202 ? -11.525 3.925 -17.589 1.00 64.45 319 SER A N 1
ATOM 1419 C CA . SER A 1 202 ? -12.163 2.624 -17.347 1.00 69.93 319 SER A CA 1
ATOM 1420 C C . SER A 1 202 ? -11.281 1.447 -17.741 1.00 66.41 319 SER A C 1
ATOM 1421 O O . SER A 1 202 ? -11.245 0.439 -17.040 1.00 82.67 319 SER A O 1
ATOM 1424 N N . MET A 1 203 ? -10.610 1.563 -18.892 1.00 63.56 320 MET A N 1
ATOM 1425 C CA . MET A 1 203 ? -9.684 0.539 -19.379 1.00 77.68 320 MET A CA 1
ATOM 1426 C C . MET A 1 203 ? -8.432 0.420 -18.492 1.00 84.22 320 MET A C 1
ATOM 1427 O O . MET A 1 203 ? -7.958 -0.686 -18.232 1.00 69.84 320 MET A O 1
ATOM 1432 N N . LEU A 1 204 ? -7.912 1.565 -18.032 1.00 73.92 321 LEU A N 1
ATOM 1433 C CA . LEU A 1 204 ? -6.675 1.625 -17.253 1.00 96.84 321 LEU A CA 1
ATOM 1434 C C . LEU A 1 204 ? -6.954 1.718 -15.753 1.00 82.45 321 LEU A C 1
ATOM 1435 O O . LEU A 1 204 ? -7.201 2.798 -15.221 1.00 91.58 321 LEU A O 1
ATOM 1440 N N . SER B 1 39 ? 10.301 -5.330 -6.683 1.00 54.70 156 SER B N 1
ATOM 1441 C CA . SER B 1 39 ? 11.483 -5.959 -6.019 1.00 74.16 156 SER B CA 1
ATOM 1442 C C . SER B 1 39 ? 12.527 -6.415 -7.025 1.00 64.39 156 SER B C 1
ATOM 1443 O O . SER B 1 39 ? 12.219 -6.719 -8.172 1.00 63.23 156 SER B O 1
ATOM 1446 N N . CYS B 1 40 ? 13.777 -6.460 -6.560 1.00 52.01 157 CYS B N 1
ATOM 1447 C CA . CYS B 1 40 ? 14.932 -6.785 -7.378 1.00 50.40 157 CYS B CA 1
ATOM 1448 C C . CYS B 1 40 ? 14.988 -8.288 -7.554 1.00 50.50 157 CYS B C 1
ATOM 1449 O O . CYS B 1 40 ? 14.805 -9.028 -6.599 1.00 51.07 157 CYS B O 1
ATOM 1452 N N . CYS B 1 41 ? 15.232 -8.745 -8.786 1.00 47.50 158 CYS B N 1
ATOM 1453 C CA . CYS B 1 41 ? 15.188 -10.174 -9.090 1.00 51.82 158 CYS B CA 1
ATOM 1454 C C . CYS B 1 41 ? 16.464 -10.917 -8.683 1.00 59.47 158 CYS B C 1
ATOM 1455 O O . CYS B 1 41 ? 16.531 -12.136 -8.807 1.00 65.55 158 CYS B O 1
ATOM 1458 N N . ILE B 1 42 ? 17.468 -10.172 -8.201 1.00 49.67 159 ILE B N 1
ATOM 1459 C CA . ILE B 1 42 ? 18.704 -10.739 -7.663 1.00 42.67 159 ILE B CA 1
ATOM 1460 C C . ILE B 1 42 ? 18.608 -10.906 -6.138 1.00 47.60 159 ILE B C 1
ATOM 1461 O O . ILE B 1 42 ? 18.657 -12.038 -5.627 1.00 41.51 159 ILE B O 1
ATOM 1466 N N . CYS B 1 43 ? 18.441 -9.787 -5.421 1.00 45.95 160 CYS B N 1
ATOM 1467 C CA . CYS B 1 43 ? 18.389 -9.798 -3.949 1.00 50.10 160 CYS B CA 1
ATOM 1468 C C . CYS B 1 43 ? 16.982 -9.961 -3.347 1.00 51.54 160 CYS B C 1
ATOM 1469 O O . CYS B 1 43 ? 16.846 -10.106 -2.137 1.00 50.65 160 CYS B O 1
ATOM 1472 N N . HIS B 1 44 ? 15.949 -9.933 -4.199 1.00 45.17 161 HIS B N 1
ATOM 1473 C CA . HIS B 1 44 ? 14.549 -10.137 -3.791 1.00 55.93 161 HIS B CA 1
ATOM 1474 C C . HIS B 1 44 ? 14.012 -9.126 -2.770 1.00 50.34 161 HIS B C 1
ATOM 1475 O O . HIS B 1 44 ? 13.075 -9.423 -2.037 1.00 54.00 161 HIS B O 1
ATOM 1482 N N . CYS B 1 45 ? 14.596 -7.923 -2.767 1.00 54.44 162 CYS B N 1
ATOM 1483 C CA . CYS B 1 45 ? 14.196 -6.828 -1.893 1.00 51.14 162 CYS B CA 1
ATOM 1484 C C . CYS B 1 45 ? 13.706 -5.662 -2.737 1.00 62.75 162 CYS B C 1
ATOM 1485 O O . CYS B 1 45 ? 14.132 -5.496 -3.883 1.00 49.58 162 CYS B O 1
ATOM 1488 N N . TYR B 1 46 ? 12.822 -4.847 -2.154 1.00 53.59 163 TYR B N 1
ATOM 1489 C CA . TYR B 1 46 ? 12.335 -3.558 -2.721 1.00 56.75 163 TYR B CA 1
ATOM 1490 C C . TYR B 1 46 ? 12.960 -2.405 -1.927 1.00 54.19 163 TYR B C 1
ATOM 1491 O O . TYR B 1 46 ? 13.500 -2.663 -0.836 1.00 52.34 163 TYR B O 1
ATOM 1500 N N . ASP B 1 47 ? 12.910 -1.190 -2.482 1.00 48.97 164 ASP B N 1
ATOM 1501 C CA . ASP B 1 47 ? 13.352 0.027 -1.804 1.00 62.38 164 ASP B CA 1
ATOM 1502 C C . ASP B 1 47 ? 12.124 0.793 -1.311 1.00 69.27 164 ASP B C 1
ATOM 1503 O O . ASP B 1 47 ? 11.099 0.844 -2.002 1.00 62.42 164 ASP B O 1
ATOM 1508 N N . GLU B 1 48 ? 12.225 1.377 -0.111 1.00 85.13 165 GLU B N 1
ATOM 1509 C CA . GLU B 1 48 ? 11.248 2.367 0.340 1.00 99.62 165 GLU B CA 1
ATOM 1510 C C . GLU B 1 48 ? 11.748 3.715 -0.190 1.00 102.85 165 GLU B C 1
ATOM 1511 O O . GLU B 1 48 ? 12.915 4.093 -0.001 1.00 86.92 165 GLU B O 1
ATOM 1517 N N . ASN B 1 49 ? 10.866 4.395 -0.931 1.00 87.55 166 ASN B N 1
ATOM 1518 C CA . ASN B 1 49 ? 11.200 5.557 -1.769 1.00 81.90 166 ASN B CA 1
ATOM 1519 C C . ASN B 1 49 ? 12.158 5.186 -2.905 1.00 62.38 166 ASN B C 1
ATOM 1520 O O . ASN B 1 49 ? 13.330 5.559 -2.905 1.00 68.15 166 ASN B O 1
ATOM 1525 N N . LYS B 1 50 ? 11.627 4.449 -3.885 1.00 57.12 167 LYS B N 1
ATOM 1526 C CA . LYS B 1 50 ? 12.414 3.920 -4.985 1.00 53.97 167 LYS B CA 1
ATOM 1527 C C . LYS B 1 50 ? 12.972 5.082 -5.820 1.00 66.14 167 LYS B C 1
ATOM 1528 O O . LYS B 1 50 ? 12.239 5.999 -6.195 1.00 57.68 167 LYS B O 1
ATOM 1534 N N . ASP B 1 51 ? 14.283 5.040 -6.070 1.00 63.19 168 ASP B N 1
ATOM 1535 C CA . ASP B 1 51 ? 14.978 5.983 -6.931 1.00 44.56 168 ASP B CA 1
ATOM 1536 C C . ASP B 1 51 ? 15.292 5.238 -8.227 1.00 47.14 168 ASP B C 1
ATOM 1537 O O . ASP B 1 51 ? 16.167 4.381 -8.240 1.00 50.29 168 ASP B O 1
ATOM 1542 N N . PRO B 1 52 ? 14.588 5.533 -9.348 1.00 49.92 169 PRO B N 1
ATOM 1543 C CA . PRO B 1 52 ? 14.752 4.778 -10.591 1.00 46.79 169 PRO B CA 1
ATOM 1544 C C . PRO B 1 52 ? 16.195 4.757 -11.118 1.00 39.85 169 PRO B C 1
ATOM 1545 O O . PRO B 1 52 ? 16.555 3.787 -11.766 1.00 46.04 169 PRO B O 1
ATOM 1549 N N . SER B 1 53 ? 16.973 5.807 -10.826 1.00 43.64 170 SER B N 1
ATOM 1550 C CA . SER B 1 53 ? 18.368 5.904 -11.250 1.00 43.19 170 SER B CA 1
ATOM 1551 C C . SER B 1 53 ? 19.277 4.833 -10.645 1.00 44.48 170 SER B C 1
ATOM 1552 O O . SER B 1 53 ? 20.354 4.575 -11.184 1.00 38.24 170 SER B O 1
ATOM 1555 N N . LEU B 1 54 ? 18.847 4.222 -9.531 1.00 37.71 171 LEU B N 1
ATOM 1556 C CA . LEU B 1 54 ? 19.594 3.130 -8.901 1.00 41.24 171 LEU B CA 1
ATOM 1557 C C . LEU B 1 54 ? 19.129 1.740 -9.356 1.00 50.97 171 LEU B C 1
ATOM 1558 O O . LEU B 1 54 ? 19.595 0.719 -8.831 1.00 41.83 171 LEU B O 1
ATOM 1563 N N . TRP B 1 55 ? 18.220 1.710 -10.339 1.00 39.99 172 TRP B N 1
ATOM 1564 C CA . TRP B 1 55 ? 17.643 0.473 -10.859 1.00 40.41 172 TRP B CA 1
ATOM 1565 C C . TRP B 1 55 ? 17.879 0.319 -12.356 1.00 35.27 172 TRP B C 1
ATOM 1566 O O . TRP B 1 55 ? 18.032 1.306 -13.079 1.00 39.32 172 TRP B O 1
ATOM 1577 N N . LEU B 1 56 ? 17.922 -0.939 -12.799 1.00 38.42 173 LEU B N 1
ATOM 1578 C CA . LEU B 1 56 ? 17.961 -1.304 -14.200 1.00 43.92 173 LEU B CA 1
ATOM 1579 C C . LEU B 1 56 ? 16.690 -2.081 -14.488 1.00 50.50 173 LEU B C 1
ATOM 1580 O O . LEU B 1 56 ? 16.312 -2.964 -13.724 1.00 50.69 173 LEU B O 1
ATOM 1585 N N . VAL B 1 57 ? 16.027 -1.727 -15.593 1.00 39.05 174 VAL B N 1
ATOM 1586 C CA . VAL B 1 57 ? 14.758 -2.316 -15.993 1.00 44.62 174 VAL B CA 1
ATOM 1587 C C . VAL B 1 57 ? 14.904 -2.887 -17.395 1.00 47.84 174 VAL B C 1
ATOM 1588 O O . VAL B 1 57 ? 15.477 -2.253 -18.274 1.00 46.36 174 VAL B O 1
ATOM 1592 N N . CYS B 1 58 ? 14.393 -4.105 -17.593 1.00 48.57 175 CYS B N 1
ATOM 1593 C CA . CYS B 1 58 ? 14.357 -4.725 -18.911 1.00 58.27 175 CYS B CA 1
ATOM 1594 C C . CYS B 1 58 ? 13.238 -4.062 -19.713 1.00 64.18 175 CYS B C 1
ATOM 1595 O O . CYS B 1 58 ? 12.070 -4.133 -19.325 1.00 52.75 175 CYS B O 1
ATOM 1598 N N . ASN B 1 59 ? 13.620 -3.406 -20.816 1.00 38.20 176 ASN B N 1
ATOM 1599 C CA . ASN B 1 59 ? 12.726 -2.602 -21.644 1.00 39.63 176 ASN B CA 1
ATOM 1600 C C . ASN B 1 59 ? 13.059 -2.816 -23.119 1.00 46.74 176 ASN B C 1
ATOM 1601 O O . ASN B 1 59 ? 14.049 -3.478 -23.455 1.00 41.78 176 ASN B O 1
ATOM 1606 N N . SER B 1 60 ? 12.242 -2.227 -23.995 1.00 46.19 177 SER B N 1
ATOM 1607 C CA . SER B 1 60 ? 12.425 -2.331 -25.439 1.00 45.19 177 SER B CA 1
ATOM 1608 C C . SER B 1 60 ? 12.864 -1.011 -26.056 1.00 45.26 177 SER B C 1
ATOM 1609 O O . SER B 1 60 ? 12.556 -0.745 -27.212 1.00 46.90 177 SER B O 1
ATOM 1612 N N . ASP B 1 61 ? 13.620 -0.205 -25.296 1.00 37.13 178 ASP B N 1
ATOM 1613 C CA . ASP B 1 61 ? 14.139 1.073 -25.788 1.00 47.97 178 ASP B CA 1
ATOM 1614 C C . ASP B 1 61 ? 15.251 0.843 -26.808 1.00 54.60 178 ASP B C 1
ATOM 1615 O O . ASP B 1 61 ? 15.948 -0.165 -26.739 1.00 50.07 178 ASP B O 1
ATOM 1620 N N . PRO B 1 62 ? 15.467 1.774 -27.766 1.00 43.36 179 PRO B N 1
ATOM 1621 C CA . PRO B 1 62 ? 16.662 1.746 -28.607 1.00 49.68 179 PRO B CA 1
ATOM 1622 C C . PRO B 1 62 ? 17.913 1.699 -27.736 1.00 47.35 179 PRO B C 1
ATOM 1623 O O . PRO B 1 62 ? 17.937 2.306 -26.669 1.00 46.90 179 PRO B O 1
ATOM 1627 N N . PRO B 1 63 ? 18.990 0.993 -28.148 1.00 51.51 180 PRO B N 1
ATOM 1628 C CA . PRO B 1 63 ? 19.056 0.306 -29.438 1.00 48.77 180 PRO B CA 1
ATOM 1629 C C . PRO B 1 63 ? 18.628 -1.173 -29.437 1.00 56.79 180 PRO B C 1
ATOM 1630 O O . PRO B 1 63 ? 18.938 -1.852 -30.398 1.00 57.63 180 PRO B O 1
ATOM 1634 N N . TYR B 1 64 ? 17.932 -1.644 -28.393 1.00 51.01 181 TYR B N 1
ATOM 1635 C CA . TYR B 1 64 ? 17.522 -3.067 -28.230 1.00 44.75 181 TYR B CA 1
ATOM 1636 C C . TYR B 1 64 ? 15.994 -3.172 -28.161 1.00 53.26 181 TYR B C 1
ATOM 1637 O O . TYR B 1 64 ? 15.423 -3.204 -27.048 1.00 38.20 181 TYR B O 1
ATOM 1646 N N . LEU B 1 65 ? 15.359 -3.270 -29.334 1.00 43.98 182 LEU B N 1
ATOM 1647 C CA . LEU B 1 65 ? 13.919 -3.157 -29.489 1.00 51.22 182 LEU B CA 1
ATOM 1648 C C . LEU B 1 65 ? 13.135 -4.462 -29.310 1.00 52.78 182 LEU B C 1
ATOM 1649 O O . LEU B 1 65 ? 11.905 -4.448 -29.327 1.00 63.69 182 LEU B O 1
ATOM 1654 N N . SER B 1 66 ? 13.849 -5.583 -29.159 1.00 46.89 183 SER B N 1
ATOM 1655 C CA . SER B 1 66 ? 13.243 -6.896 -28.949 1.00 58.66 183 SER B CA 1
ATOM 1656 C C . SER B 1 66 ? 12.322 -6.899 -27.729 1.00 53.13 183 SER B C 1
ATOM 1657 O O . SER B 1 66 ? 12.423 -6.039 -26.850 1.00 54.71 183 SER B O 1
ATOM 1660 N N . ASN B 1 67 ? 11.439 -7.897 -27.669 1.00 48.68 184 ASN B N 1
ATOM 1661 C CA . ASN B 1 67 ? 10.477 -8.027 -26.573 1.00 67.47 184 ASN B CA 1
ATOM 1662 C C . ASN B 1 67 ? 11.188 -8.176 -25.227 1.00 55.18 184 ASN B C 1
ATOM 1663 O O . ASN B 1 67 ? 12.143 -8.951 -25.094 1.00 57.50 184 ASN B O 1
ATOM 1668 N N . SER B 1 68 ? 10.718 -7.399 -24.246 1.00 52.19 185 SER B N 1
ATOM 1669 C CA . SER B 1 68 ? 11.305 -7.300 -22.917 1.00 59.39 185 SER B CA 1
ATOM 1670 C C . SER B 1 68 ? 10.293 -7.787 -21.890 1.00 56.87 185 SER B C 1
ATOM 1671 O O . SER B 1 68 ? 9.106 -7.856 -22.183 1.00 52.87 185 SER B O 1
ATOM 1674 N N . CYS B 1 69 ? 10.769 -8.119 -20.686 1.00 63.09 186 CYS B N 1
ATOM 1675 C CA . CYS B 1 69 ? 9.919 -8.697 -19.647 1.00 58.43 186 CYS B CA 1
ATOM 1676 C C . CYS B 1 69 ? 9.443 -7.694 -18.582 1.00 60.34 186 CYS B C 1
ATOM 1677 O O . CYS B 1 69 ? 8.557 -8.009 -17.788 1.00 69.92 186 CYS B O 1
ATOM 1680 N N . GLY B 1 70 ? 10.044 -6.497 -18.564 1.00 53.10 187 GLY B N 1
ATOM 1681 C CA . GLY B 1 70 ? 9.742 -5.477 -17.574 1.00 61.46 187 GLY B CA 1
ATOM 1682 C C . GLY B 1 70 ? 10.282 -5.713 -16.160 1.00 63.70 187 GLY B C 1
ATOM 1683 O O . GLY B 1 70 ? 9.982 -4.939 -15.257 1.00 48.24 187 GLY B O 1
ATOM 1684 N N . MET B 1 71 ? 11.069 -6.778 -15.961 1.00 45.94 188 MET B N 1
ATOM 1685 C CA . MET B 1 71 ? 11.659 -7.068 -14.649 1.00 59.42 188 MET B CA 1
ATOM 1686 C C . MET B 1 71 ? 12.816 -6.120 -14.361 1.00 57.85 188 MET B C 1
ATOM 1687 O O . MET B 1 71 ? 13.470 -5.630 -15.282 1.00 42.13 188 MET B O 1
ATOM 1692 N N . SER B 1 72 ? 13.052 -5.861 -13.070 1.00 41.78 189 SER B N 1
ATOM 1693 C CA . SER B 1 72 ? 14.046 -4.904 -12.619 1.00 56.13 189 SER B CA 1
ATOM 1694 C C . SER B 1 72 ? 15.031 -5.520 -11.630 1.00 51.41 189 SER B C 1
ATOM 1695 O O . SER B 1 72 ? 14.754 -6.546 -11.008 1.00 46.93 189 SER B O 1
ATOM 1698 N N . CYS B 1 73 ? 16.190 -4.870 -11.495 1.00 47.76 190 CYS B N 1
ATOM 1699 C CA . CYS B 1 73 ? 17.153 -5.166 -10.442 1.00 46.70 190 CYS B CA 1
ATOM 1700 C C . CYS B 1 73 ? 17.883 -3.893 -10.027 1.00 49.72 190 CYS B C 1
ATOM 1701 O O . CYS B 1 73 ? 17.900 -2.907 -10.777 1.00 43.24 190 CYS B O 1
ATOM 1704 N N . HIS B 1 74 ? 18.470 -3.914 -8.823 1.00 41.73 191 HIS B N 1
ATOM 1705 C CA . HIS B 1 74 ? 19.343 -2.846 -8.364 1.00 37.95 191 HIS B CA 1
ATOM 1706 C C . HIS B 1 74 ? 20.545 -2.804 -9.302 1.00 34.40 191 HIS B C 1
ATOM 1707 O O . HIS B 1 74 ? 21.113 -3.851 -9.637 1.00 38.51 191 HIS B O 1
ATOM 1714 N N . LEU B 1 75 ? 20.939 -1.595 -9.710 1.00 38.64 192 LEU B N 1
ATOM 1715 C CA . LEU B 1 75 ? 22.177 -1.396 -10.460 1.00 38.09 192 LEU B CA 1
ATOM 1716 C C . LEU B 1 75 ? 23.356 -2.020 -9.707 1.00 44.83 192 LEU B C 1
ATOM 1717 O O . LEU B 1 75 ? 24.195 -2.703 -10.294 1.00 36.34 192 LEU B O 1
ATOM 1722 N N . LYS B 1 76 ? 23.401 -1.790 -8.390 1.00 39.49 193 LYS B N 1
ATOM 1723 C CA . LYS B 1 76 ? 24.467 -2.327 -7.544 1.00 44.83 193 LYS B CA 1
ATOM 1724 C C . LYS B 1 76 ? 24.491 -3.853 -7.507 1.00 40.32 193 LYS B C 1
ATOM 1725 O O . LYS B 1 76 ? 25.563 -4.448 -7.436 1.00 42.62 193 LYS B O 1
ATOM 1731 N N . CYS B 1 77 ? 23.308 -4.479 -7.538 1.00 39.88 194 CYS B N 1
ATOM 1732 C CA . CYS B 1 77 ? 23.202 -5.935 -7.540 1.00 44.81 194 CYS B CA 1
ATOM 1733 C C . CYS B 1 77 ? 23.741 -6.502 -8.864 1.00 44.49 194 CYS B C 1
ATOM 1734 O O . CYS B 1 77 ? 24.460 -7.498 -8.864 1.00 49.77 194 CYS B O 1
ATOM 1737 N N . ALA B 1 78 ? 23.414 -5.840 -9.980 1.00 45.31 195 ALA B N 1
ATOM 1738 C CA . ALA B 1 78 ? 23.887 -6.245 -11.303 1.00 48.32 195 ALA B CA 1
ATOM 1739 C C . ALA B 1 78 ? 25.418 -6.160 -11.417 1.00 51.18 195 ALA B C 1
ATOM 1740 O O . ALA B 1 78 ? 26.056 -7.060 -11.967 1.00 49.52 195 ALA B O 1
ATOM 1742 N N . LEU B 1 79 ? 25.996 -5.079 -10.881 1.00 42.18 196 LEU B N 1
ATOM 1743 C CA . LEU B 1 79 ? 27.451 -4.882 -10.871 1.00 56.08 196 LEU B CA 1
ATOM 1744 C C . LEU B 1 79 ? 28.193 -5.917 -10.009 1.00 55.18 196 LEU B C 1
ATOM 1745 O O . LEU B 1 79 ? 29.299 -6.332 -10.344 1.00 64.32 196 LEU B O 1
ATOM 1750 N N . LYS B 1 80 ? 27.564 -6.330 -8.905 1.00 54.47 197 LYS B N 1
ATOM 1751 C CA . LYS B 1 80 ? 28.176 -7.213 -7.912 1.00 55.17 197 LYS B CA 1
ATOM 1752 C C . LYS B 1 80 ? 28.158 -8.701 -8.303 1.00 61.37 197 LYS B C 1
ATOM 1753 O O . LYS B 1 80 ? 28.942 -9.484 -7.768 1.00 75.83 197 LYS B O 1
ATOM 1759 N N . HIS B 1 81 ? 27.273 -9.078 -9.235 1.00 62.85 198 HIS B N 1
ATOM 1760 C CA . HIS B 1 81 ? 27.069 -10.482 -9.618 1.00 67.53 198 HIS B CA 1
ATOM 1761 C C . HIS B 1 81 ? 27.267 -10.725 -11.118 1.00 57.55 198 HIS B C 1
ATOM 1762 O O . HIS B 1 81 ? 26.660 -10.063 -11.957 1.00 76.42 198 HIS B O 1
ATOM 1769 N N . PRO B 1 93 ? 29.488 -14.593 -21.797 1.00 79.97 210 PRO B N 1
ATOM 1770 C CA . PRO B 1 93 ? 30.036 -13.769 -22.883 1.00 94.34 210 PRO B CA 1
ATOM 1771 C C . PRO B 1 93 ? 29.910 -12.282 -22.516 1.00 86.27 210 PRO B C 1
ATOM 1772 O O . PRO B 1 93 ? 28.793 -11.838 -22.321 1.00 90.57 210 PRO B O 1
ATOM 1776 N N . LYS B 1 94 ? 31.041 -11.580 -22.402 1.00 84.24 211 LYS B N 1
ATOM 1777 C CA . LYS B 1 94 ? 31.062 -10.222 -21.885 1.00 98.39 211 LYS B CA 1
ATOM 1778 C C . LYS B 1 94 ? 30.450 -9.245 -22.880 1.00 65.53 211 LYS B C 1
ATOM 1779 O O . LYS B 1 94 ? 30.701 -9.327 -24.079 1.00 79.07 211 LYS B O 1
ATOM 1785 N N . LEU B 1 95 ? 29.628 -8.329 -22.359 1.00 73.00 212 LEU B N 1
ATOM 1786 C CA . LEU B 1 95 ? 29.037 -7.249 -23.133 1.00 76.83 212 LEU B CA 1
ATOM 1787 C C . LEU B 1 95 ? 29.840 -5.985 -22.898 1.00 77.27 212 LEU B C 1
ATOM 1788 O O . LEU B 1 95 ? 30.497 -5.840 -21.863 1.00 66.31 212 LEU B O 1
ATOM 1793 N N . ASP B 1 96 ? 29.771 -5.068 -23.865 1.00 57.43 213 ASP B N 1
ATOM 1794 C CA . ASP B 1 96 ? 30.434 -3.777 -23.787 1.00 64.82 213 ASP B CA 1
ATOM 1795 C C . ASP B 1 96 ? 29.363 -2.695 -23.768 1.00 54.12 213 ASP B C 1
ATOM 1796 O O . ASP B 1 96 ? 28.771 -2.391 -24.800 1.00 50.18 213 ASP B O 1
ATOM 1801 N N . GLY B 1 97 ? 29.115 -2.123 -22.583 1.00 47.92 214 GLY B N 1
ATOM 1802 C CA . GLY B 1 97 ? 28.153 -1.047 -22.415 1.00 52.29 214 GLY B CA 1
ATOM 1803 C C . GLY B 1 97 ? 26.704 -1.502 -22.355 1.00 55.41 214 GLY B C 1
ATOM 1804 O O . GLY B 1 97 ? 25.792 -0.687 -22.525 1.00 46.54 214 GLY B O 1
ATOM 1805 N N . SER B 1 98 ? 26.502 -2.802 -22.103 1.00 56.42 215 SER B N 1
ATOM 1806 C CA . SER B 1 98 ? 25.183 -3.425 -22.035 1.00 54.63 215 SER B CA 1
ATOM 1807 C C . SER B 1 98 ? 25.140 -4.447 -20.906 1.00 54.88 215 SER B C 1
ATOM 1808 O O . SER B 1 98 ? 26.177 -4.820 -20.365 1.00 57.23 215 SER B O 1
ATOM 1811 N N . PHE B 1 99 ? 23.928 -4.891 -20.560 1.00 52.86 216 PHE B N 1
ATOM 1812 C CA . PHE B 1 99 ? 23.721 -5.941 -19.566 1.00 54.04 216 PHE B CA 1
ATOM 1813 C C . PHE B 1 99 ? 22.661 -6.934 -20.031 1.00 54.00 216 PHE B C 1
ATOM 1814 O O . PHE B 1 99 ? 21.806 -6.599 -20.853 1.00 52.74 216 PHE B O 1
ATOM 1822 N N . TYR B 1 100 ? 22.754 -8.168 -19.524 1.00 58.94 217 TYR B N 1
ATOM 1823 C CA . TYR B 1 100 ? 21.726 -9.232 -19.674 1.00 53.87 217 TYR B CA 1
ATOM 1824 C C . TYR B 1 100 ? 20.684 -9.077 -18.566 1.00 60.77 217 TYR B C 1
ATOM 1825 O O . TYR B 1 100 ? 21.082 -9.051 -17.382 1.00 47.42 217 TYR B O 1
ATOM 1834 N N . CYS B 1 101 ? 19.403 -8.984 -18.930 1.00 51.30 218 CYS B N 1
ATOM 1835 C CA . CYS B 1 101 ? 18.331 -9.105 -17.954 1.00 54.15 218 CYS B CA 1
ATOM 1836 C C . CYS B 1 101 ? 18.452 -10.507 -17.349 1.00 67.25 218 CYS B C 1
ATOM 1837 O O . CYS B 1 101 ? 18.519 -11.493 -18.077 1.00 57.30 218 CYS B O 1
ATOM 1840 N N . VAL B 1 102 ? 18.516 -10.585 -16.015 1.00 53.43 219 VAL B N 1
ATOM 1841 C CA . VAL B 1 102 ? 18.772 -11.851 -15.329 1.00 51.07 219 VAL B CA 1
ATOM 1842 C C . VAL B 1 102 ? 17.550 -12.779 -15.359 1.00 55.29 219 VAL B C 1
ATOM 1843 O O . VAL B 1 102 ? 17.683 -13.982 -15.160 1.00 60.95 219 VAL B O 1
ATOM 1847 N N . PHE B 1 103 ? 16.368 -12.213 -15.636 1.00 60.51 220 PHE B N 1
ATOM 1848 C CA . PHE B 1 103 ? 15.133 -12.982 -15.732 1.00 54.55 220 PHE B CA 1
ATOM 1849 C C . PHE B 1 103 ? 14.960 -13.641 -17.108 1.00 72.03 220 PHE B C 1
ATOM 1850 O O . PHE B 1 103 ? 14.873 -14.866 -17.192 1.00 70.17 220 PHE B O 1
ATOM 1858 N N . CYS B 1 104 ? 14.906 -12.823 -18.170 1.00 54.20 221 CYS B N 1
ATOM 1859 C CA . CYS B 1 104 ? 14.615 -13.301 -19.528 1.00 64.94 221 CYS B CA 1
ATOM 1860 C C . CYS B 1 104 ? 15.837 -13.391 -20.452 1.00 55.42 221 CYS B C 1
ATOM 1861 O O . CYS B 1 104 ? 15.756 -13.986 -21.519 1.00 71.04 221 CYS B O 1
ATOM 1864 N N . GLY B 1 105 ? 16.957 -12.785 -20.039 1.00 51.91 222 GLY B N 1
ATOM 1865 C CA . GLY B 1 105 ? 18.205 -12.841 -20.788 1.00 65.29 222 GLY B CA 1
ATOM 1866 C C . GLY B 1 105 ? 18.415 -11.758 -21.843 1.00 52.79 222 GLY B C 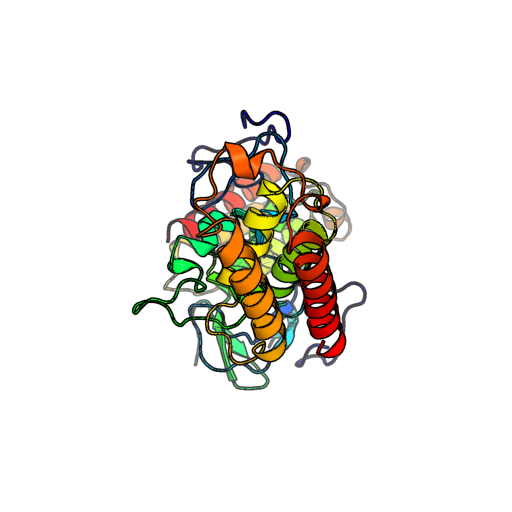1
ATOM 1867 O O . GLY B 1 105 ? 19.490 -11.679 -22.437 1.00 60.67 222 GLY B O 1
ATOM 1868 N N . LYS B 1 106 ? 17.401 -10.916 -22.069 1.00 58.50 223 LYS B N 1
ATOM 1869 C CA . LYS B 1 106 ? 17.491 -9.857 -23.071 1.00 57.58 223 LYS B CA 1
ATOM 1870 C C . LYS B 1 106 ? 18.650 -8.900 -22.775 1.00 56.92 223 LYS B C 1
ATOM 1871 O O . LYS B 1 106 ? 18.862 -8.480 -21.627 1.00 45.22 223 LYS B O 1
ATOM 1877 N N . VAL B 1 107 ? 19.385 -8.543 -23.832 1.00 45.27 224 VAL B N 1
ATOM 1878 C CA . VAL B 1 107 ? 20.432 -7.539 -23.763 1.00 42.09 224 VAL B CA 1
ATOM 1879 C C . VAL B 1 107 ? 19.780 -6.161 -23.722 1.00 39.70 224 VAL B C 1
ATOM 1880 O O . VAL B 1 107 ? 18.952 -5.845 -24.566 1.00 47.53 224 VAL B O 1
ATOM 1884 N N . ASN B 1 108 ? 20.168 -5.354 -22.728 1.00 38.05 225 ASN B N 1
ATOM 1885 C CA . ASN B 1 108 ? 19.724 -3.975 -22.567 1.00 38.97 225 ASN B CA 1
ATOM 1886 C C . ASN B 1 108 ? 20.951 -3.073 -22.447 1.00 43.58 225 ASN B C 1
ATOM 1887 O O . ASN B 1 108 ? 22.032 -3.537 -22.096 1.00 48.07 225 ASN B O 1
ATOM 1892 N N . TRP B 1 109 ? 20.763 -1.780 -22.731 1.00 39.23 226 TRP B N 1
ATOM 1893 C CA . TRP B 1 109 ? 21.838 -0.794 -22.774 1.00 50.61 226 TRP B CA 1
ATOM 1894 C C . TRP B 1 109 ? 22.091 -0.187 -21.400 1.00 39.56 226 TRP B C 1
ATOM 1895 O O . TRP B 1 109 ? 21.152 0.028 -20.636 1.00 46.77 226 TRP B O 1
ATOM 1906 N N . LEU B 1 110 ? 23.367 0.084 -21.096 1.00 37.94 227 LEU B N 1
ATOM 1907 C CA . LEU B 1 110 ? 23.767 0.697 -19.825 1.00 41.24 227 LEU B CA 1
ATOM 1908 C C . LEU B 1 110 ? 23.994 2.199 -19.892 1.00 40.79 227 LEU B C 1
ATOM 1909 O O . LEU B 1 110 ? 24.088 2.849 -18.847 1.00 43.38 227 LEU B O 1
ATOM 1914 N N . ILE B 1 111 ? 24.116 2.743 -21.110 1.00 40.61 228 ILE B N 1
ATOM 1915 C CA . ILE B 1 111 ? 24.635 4.097 -21.297 1.00 38.33 228 ILE B CA 1
ATOM 1916 C C . ILE B 1 111 ? 23.718 5.159 -20.680 1.00 44.26 228 ILE B C 1
ATOM 1917 O O . ILE B 1 111 ? 24.204 6.128 -20.098 1.00 36.29 228 ILE B O 1
ATOM 1922 N N . GLY B 1 112 ? 22.400 4.954 -20.792 1.00 37.57 229 GLY B N 1
ATOM 1923 C CA . GLY B 1 112 ? 21.407 5.793 -20.137 1.00 35.98 229 GLY B CA 1
ATOM 1924 C C . GLY B 1 112 ? 21.655 5.894 -18.635 1.00 42.40 229 GLY B C 1
ATOM 1925 O O . GLY B 1 112 ? 21.687 6.986 -18.065 1.00 44.72 229 GLY B O 1
ATOM 1926 N N . SER B 1 113 ? 21.842 4.740 -17.988 1.00 38.25 230 SER B N 1
ATOM 1927 C CA . SER B 1 113 ? 22.116 4.690 -16.549 1.00 37.48 230 SER B CA 1
ATOM 1928 C C . SER B 1 113 ? 23.470 5.354 -16.215 1.00 35.61 230 SER B C 1
ATOM 1929 O O . SER B 1 113 ? 23.564 6.150 -15.287 1.00 35.25 230 SER B O 1
ATOM 1932 N N . TRP B 1 114 ? 24.495 5.038 -17.015 1.00 37.11 231 TRP B N 1
ATOM 1933 C CA . TRP B 1 114 ? 25.844 5.587 -16.879 1.00 38.27 231 TRP B CA 1
ATOM 1934 C C . TRP B 1 114 ? 25.842 7.115 -16.892 1.00 41.04 231 TRP B C 1
ATOM 1935 O O . TRP B 1 114 ? 26.476 7.740 -16.036 1.00 37.14 231 TRP B O 1
ATOM 1946 N N . ARG B 1 115 ? 25.104 7.698 -17.845 1.00 31.89 232 ARG B N 1
ATOM 1947 C CA . ARG B 1 115 ? 24.874 9.163 -17.982 1.00 41.26 232 ARG B CA 1
ATOM 1948 C C . ARG B 1 115 ? 24.240 9.724 -16.705 1.00 36.29 232 ARG B C 1
ATOM 1949 O O . ARG B 1 115 ? 24.726 10.763 -16.211 1.00 37.99 232 ARG B O 1
ATOM 1957 N N . LYS B 1 116 ? 23.150 9.099 -16.242 1.00 39.13 233 LYS B N 1
ATOM 1958 C CA . LYS B 1 116 ? 22.411 9.577 -15.085 1.00 41.03 233 LYS B CA 1
ATOM 1959 C C . LYS B 1 116 ? 23.305 9.646 -13.837 1.00 34.25 233 LYS B C 1
ATOM 1960 O O . LYS B 1 116 ? 23.224 10.599 -13.086 1.00 38.69 233 LYS B O 1
ATOM 1966 N N . GLN B 1 117 ? 24.152 8.632 -13.634 1.00 35.96 234 GLN B N 1
ATOM 1967 C CA . GLN B 1 117 ? 25.052 8.611 -12.476 1.00 37.99 234 GLN B CA 1
ATOM 1968 C C . GLN B 1 117 ? 25.986 9.816 -12.468 1.00 40.53 234 GLN B C 1
ATOM 1969 O O . GLN B 1 117 ? 26.204 10.425 -11.414 1.00 35.02 234 GLN B O 1
ATOM 1975 N N . LEU B 1 118 ? 26.524 10.161 -13.648 1.00 36.86 235 LEU B N 1
ATOM 1976 C CA . LEU B 1 118 ? 27.462 11.270 -13.785 1.00 35.87 235 LEU B CA 1
ATOM 1977 C C . LEU B 1 118 ? 26.775 12.625 -13.593 1.00 39.37 235 LEU B C 1
ATOM 1978 O O . LEU B 1 118 ? 27.367 13.552 -13.044 1.00 38.54 235 LEU B O 1
ATOM 1983 N N . LEU B 1 119 ? 25.521 12.733 -14.043 1.00 37.53 236 LEU B N 1
ATOM 1984 C CA . LEU B 1 119 ? 24.738 13.961 -13.894 1.00 44.82 236 LEU B CA 1
ATOM 1985 C C . LEU B 1 119 ? 24.362 14.259 -12.439 1.00 41.74 236 LEU B C 1
ATOM 1986 O O . LEU B 1 119 ? 24.303 15.412 -12.046 1.00 49.58 236 LEU B O 1
ATOM 1991 N N . ILE B 1 120 ? 24.109 13.209 -11.653 1.00 43.68 237 ILE B N 1
ATOM 1992 C CA . ILE B 1 120 ? 23.883 13.347 -10.215 1.00 50.46 237 ILE B CA 1
ATOM 1993 C C . ILE B 1 120 ? 25.199 13.703 -9.516 1.00 38.99 237 ILE B C 1
ATOM 1994 O O . ILE B 1 120 ? 25.227 14.567 -8.638 1.00 47.76 237 ILE B O 1
ATOM 1999 N N . ALA B 1 121 ? 26.289 13.051 -9.934 1.00 39.47 238 ALA B N 1
ATOM 2000 C CA . ALA B 1 121 ? 27.622 13.309 -9.379 1.00 46.36 238 ALA B CA 1
ATOM 2001 C C . ALA B 1 121 ? 28.031 14.783 -9.538 1.00 59.26 238 ALA B C 1
ATOM 2002 O O . ALA B 1 121 ? 28.455 15.431 -8.581 1.00 46.10 238 ALA B O 1
ATOM 2004 N N . LYS B 1 122 ? 27.891 15.311 -10.757 1.00 44.75 239 LYS B N 1
ATOM 2005 C CA . LYS B 1 122 ? 28.308 16.674 -11.057 1.00 45.52 239 LYS B CA 1
ATOM 2006 C C . LYS B 1 122 ? 27.503 17.755 -10.307 1.00 45.94 239 LYS B C 1
ATOM 2007 O O . LYS B 1 122 ? 27.992 18.863 -10.111 1.00 48.22 239 LYS B O 1
ATOM 2013 N N . ASP B 1 123 ? 26.281 17.414 -9.889 1.00 45.56 240 ASP B N 1
ATOM 2014 C CA . ASP B 1 123 ? 25.408 18.314 -9.130 1.00 61.59 240 ASP B CA 1
ATOM 2015 C C . ASP B 1 123 ? 25.424 18.054 -7.619 1.00 49.79 240 ASP B C 1
ATOM 2016 O O . ASP B 1 123 ? 24.807 18.798 -6.861 1.00 61.71 240 ASP B O 1
ATOM 2021 N N . ALA B 1 124 ? 26.141 17.007 -7.192 1.00 50.47 241 ALA B N 1
ATOM 2022 C CA . ALA B 1 124 ? 26.194 16.598 -5.794 1.00 54.17 241 ALA B CA 1
ATOM 2023 C C . ALA B 1 124 ? 26.840 17.661 -4.910 1.00 59.54 241 ALA B C 1
ATOM 2024 O O . ALA B 1 124 ? 27.857 18.261 -5.278 1.00 56.67 241 ALA B O 1
ATOM 2026 N N . ARG B 1 125 ? 26.224 17.888 -3.743 1.00 52.85 242 ARG B N 1
ATOM 2027 C CA . ARG B 1 125 ? 26.730 18.778 -2.664 1.00 52.01 242 ARG B CA 1
ATOM 2028 C C . ARG B 1 125 ? 27.472 17.942 -1.617 1.00 52.88 242 ARG B C 1
ATOM 2029 O O . ARG B 1 125 ? 28.424 18.477 -1.017 1.00 63.14 242 ARG B O 1
ATOM 2037 N N . ARG B 1 126 ? 27.053 16.689 -1.407 1.00 57.69 243 ARG B N 1
ATOM 2038 C CA . ARG B 1 126 ? 27.606 15.770 -0.372 1.00 54.19 243 ARG B CA 1
ATOM 2039 C C . ARG B 1 126 ? 28.675 14.867 -0.994 1.00 52.61 243 ARG B C 1
ATOM 2040 O O . ARG B 1 126 ? 28.439 14.352 -2.104 1.00 49.80 243 ARG B O 1
ATOM 2048 N N . VAL B 1 127 ? 29.778 14.650 -0.273 1.00 47.93 244 VAL B N 1
ATOM 2049 C CA . VAL B 1 127 ? 30.901 13.848 -0.746 1.00 50.16 244 VAL B CA 1
ATOM 2050 C C . VAL B 1 127 ? 30.505 12.395 -1.030 1.00 48.43 244 VAL B C 1
ATOM 2051 O O . VAL B 1 127 ? 30.919 11.833 -2.049 1.00 48.10 244 VAL B O 1
ATOM 2055 N N . ASP B 1 128 ? 29.712 11.795 -0.131 1.00 49.35 245 ASP B N 1
ATOM 2056 C CA . ASP B 1 128 ? 29.274 10.403 -0.289 1.00 53.79 245 ASP B CA 1
ATOM 2057 C C . ASP B 1 128 ? 28.451 10.169 -1.569 1.00 47.30 245 ASP B C 1
ATOM 2058 O O . ASP B 1 128 ? 28.600 9.138 -2.216 1.00 50.37 245 ASP B O 1
ATOM 2063 N N . VAL B 1 129 ? 27.606 11.138 -1.936 1.00 44.76 246 VAL B N 1
ATOM 2064 C CA . VAL B 1 129 ? 26.840 11.069 -3.187 1.00 42.12 246 VAL B CA 1
ATOM 2065 C C . VAL B 1 129 ? 27.786 11.072 -4.388 1.00 39.39 246 VAL B C 1
ATOM 2066 O O . VAL B 1 129 ? 27.677 10.218 -5.267 1.00 43.43 246 VAL B O 1
ATOM 2070 N N . LEU B 1 130 ? 28.723 12.028 -4.402 1.00 45.70 247 LEU B N 1
ATOM 2071 C CA . LEU B 1 130 ? 29.733 12.136 -5.452 1.00 42.38 247 LEU B CA 1
ATOM 2072 C C . LEU B 1 130 ? 30.512 10.830 -5.595 1.00 42.69 247 LEU B C 1
ATOM 2073 O O . LEU B 1 130 ? 30.618 10.286 -6.695 1.00 33.96 247 LEU B O 1
ATOM 2078 N N . CYS B 1 131 ? 31.055 10.329 -4.478 1.00 40.05 248 CYS B N 1
ATOM 2079 C CA . CYS B 1 131 ? 31.851 9.101 -4.477 1.00 42.64 248 CYS B CA 1
ATOM 2080 C C . CYS B 1 131 ? 31.056 7.891 -4.977 1.00 40.73 248 CYS B C 1
ATOM 2081 O O . CYS B 1 131 ? 31.538 7.130 -5.814 1.00 41.66 248 CYS B O 1
ATOM 2084 N N . ASP B 1 132 ? 29.844 7.723 -4.441 1.00 45.83 249 ASP B N 1
ATOM 2085 C CA . ASP B 1 132 ? 28.965 6.605 -4.770 1.00 45.83 249 ASP B CA 1
ATOM 2086 C C . ASP B 1 132 ? 28.588 6.583 -6.267 1.00 40.49 249 ASP B C 1
ATOM 2087 O O . ASP B 1 132 ? 28.680 5.562 -6.924 1.00 43.06 249 ASP B O 1
ATOM 2092 N N . ARG B 1 133 ? 28.160 7.731 -6.793 1.00 38.86 250 ARG B N 1
ATOM 2093 C CA . ARG B 1 133 ? 27.637 7.857 -8.180 1.00 37.37 250 ARG B CA 1
ATOM 2094 C C . ARG B 1 133 ? 28.796 7.735 -9.179 1.00 38.36 250 ARG B C 1
ATOM 2095 O O . ARG B 1 133 ? 28.649 6.989 -10.168 1.00 40.64 250 ARG B O 1
ATOM 2103 N N . LEU B 1 134 ? 29.917 8.411 -8.916 1.00 44.38 251 LEU B N 1
ATOM 2104 C CA . LEU B 1 134 ? 31.092 8.325 -9.775 1.00 35.63 251 LEU B CA 1
ATOM 2105 C C . LEU B 1 134 ? 31.633 6.888 -9.819 1.00 39.97 251 LEU B C 1
ATOM 2106 O O . LEU B 1 134 ? 32.033 6.405 -10.878 1.00 37.51 251 LEU B O 1
ATOM 2111 N N . SER B 1 135 ? 31.624 6.210 -8.665 1.00 35.37 252 SER B N 1
ATOM 2112 C CA . SER B 1 135 ? 32.095 4.831 -8.561 1.00 42.41 252 SER B CA 1
ATOM 2113 C C . SER B 1 135 ? 31.270 3.858 -9.408 1.00 37.59 252 SER B C 1
ATOM 2114 O O . SER B 1 135 ? 31.826 2.948 -10.022 1.00 40.23 252 SER B O 1
ATOM 2117 N N . LEU B 1 136 ? 29.944 4.049 -9.417 1.00 37.62 253 LEU B N 1
ATOM 2118 C CA . LEU B 1 136 ? 29.034 3.250 -10.234 1.00 39.16 253 LEU B CA 1
ATOM 2119 C C . LEU B 1 136 ? 29.345 3.380 -11.731 1.00 38.34 253 LEU B C 1
ATOM 2120 O O . LEU B 1 136 ? 29.459 2.383 -12.426 1.00 34.10 253 LEU B O 1
ATOM 2125 N N . SER B 1 137 ? 29.481 4.617 -12.212 1.00 32.39 254 SER B N 1
ATOM 2126 C CA . SER B 1 137 ? 29.855 4.878 -13.611 1.00 41.51 254 SER B CA 1
ATOM 2127 C C . SER B 1 137 ? 31.200 4.259 -13.968 1.00 42.88 254 SER B C 1
ATOM 2128 O O . SER B 1 137 ? 31.362 3.694 -15.048 1.00 38.44 254 SER B O 1
ATOM 2131 N N . HIS B 1 138 ? 32.159 4.381 -13.043 1.00 34.59 255 HIS B N 1
ATOM 2132 C CA . HIS B 1 138 ? 33.489 3.809 -13.185 1.00 33.29 255 HIS B CA 1
ATOM 2133 C C . HIS B 1 138 ? 33.446 2.285 -13.389 1.00 49.55 255 HIS B C 1
ATOM 2134 O O . HIS B 1 138 ? 34.166 1.746 -14.216 1.00 32.51 255 HIS B O 1
ATOM 2141 N N . LYS B 1 139 ? 32.599 1.599 -12.614 1.00 38.18 256 LYS B N 1
ATOM 2142 C CA . LYS B 1 139 ? 32.440 0.143 -12.702 1.00 40.80 256 LYS B CA 1
ATOM 2143 C C . LYS B 1 139 ? 31.642 -0.323 -13.930 1.00 33.86 256 LYS B C 1
ATOM 2144 O O . LYS B 1 139 ? 31.948 -1.352 -14.524 1.00 45.02 256 LYS B O 1
ATOM 2150 N N . MET B 1 140 ? 30.592 0.430 -14.271 1.00 36.04 257 MET B N 1
ATOM 2151 C CA . MET B 1 140 ? 29.652 0.066 -15.335 1.00 47.26 257 MET B CA 1
ATOM 2152 C C . MET B 1 140 ? 30.320 -0.160 -16.686 1.00 36.90 257 MET B C 1
ATOM 2153 O O . MET B 1 140 ? 29.896 -1.031 -17.440 1.00 56.28 257 MET B O 1
ATOM 2158 N N . LEU B 1 141 ? 31.361 0.625 -16.978 1.00 38.12 258 LEU B N 1
ATOM 2159 C CA . LEU B 1 141 ? 32.053 0.576 -18.268 1.00 36.41 258 LEU B CA 1
ATOM 2160 C C . LEU B 1 141 ? 33.509 0.165 -18.167 1.00 48.54 258 LEU B C 1
ATOM 2161 O O . LEU B 1 141 ? 34.278 0.384 -19.098 1.00 48.78 258 LEU B O 1
ATOM 2166 N N . LYS B 1 142 ? 33.882 -0.449 -17.040 1.00 48.90 259 LYS B N 1
ATOM 2167 C CA . LYS B 1 142 ? 35.238 -0.929 -16.836 1.00 43.04 259 LYS B CA 1
ATOM 2168 C C . LYS B 1 142 ? 35.588 -1.913 -17.946 1.00 41.64 259 LYS B C 1
ATOM 2169 O O . LYS B 1 142 ? 34.844 -2.854 -18.201 1.00 55.33 259 LYS B O 1
ATOM 2175 N N . GLY B 1 143 ? 36.724 -1.671 -18.607 1.00 47.32 260 GLY B N 1
ATOM 2176 C CA . GLY B 1 143 ? 37.226 -2.520 -19.672 1.00 62.00 260 GLY B CA 1
ATOM 2177 C C . GLY B 1 143 ? 36.564 -2.329 -21.029 1.00 47.61 260 GLY B C 1
ATOM 2178 O O . GLY B 1 143 ? 36.766 -3.138 -21.934 1.00 65.00 260 GLY B O 1
ATOM 2179 N N . THR B 1 144 ? 35.775 -1.259 -21.174 1.00 47.34 261 THR B N 1
ATOM 2180 C CA . THR B 1 144 ? 35.084 -0.962 -22.433 1.00 44.73 261 THR B CA 1
ATOM 2181 C C . THR B 1 144 ? 36.077 -0.707 -23.572 1.00 45.86 261 THR B C 1
ATOM 2182 O O . THR B 1 144 ? 37.149 -0.150 -23.354 1.00 51.29 261 THR B O 1
ATOM 2186 N N . GLU B 1 145 ? 35.703 -1.139 -24.781 1.00 56.68 262 GLU B N 1
ATOM 2187 C CA . GLU B 1 145 ? 36.439 -0.842 -26.007 1.00 58.09 262 GLU B CA 1
ATOM 2188 C C . GLU B 1 145 ? 35.720 0.245 -26.804 1.00 52.71 262 GLU B C 1
ATOM 2189 O O . GLU B 1 145 ? 36.337 1.228 -27.199 1.00 56.51 262 GLU B O 1
ATOM 2195 N N . HIS B 1 146 ? 34.408 0.065 -27.009 1.00 50.20 263 HIS B N 1
ATOM 2196 C CA . HIS B 1 146 ? 33.586 0.971 -27.810 1.00 54.70 263 HIS B CA 1
ATOM 2197 C C . HIS B 1 146 ? 33.435 2.373 -27.200 1.00 57.66 263 HIS B C 1
ATOM 2198 O O . HIS B 1 146 ? 33.258 3.352 -27.924 1.00 45.85 263 HIS B O 1
ATOM 2205 N N . TYR B 1 147 ? 33.508 2.463 -25.868 1.00 44.43 264 TYR B N 1
ATOM 2206 C CA . TYR B 1 147 ? 33.270 3.712 -25.095 1.00 43.31 264 TYR B CA 1
ATOM 2207 C C . TYR B 1 147 ? 34.553 4.134 -24.363 1.00 38.73 264 TYR B C 1
ATOM 2208 O O . TYR B 1 147 ? 34.442 4.855 -23.370 1.00 41.18 264 TYR B O 1
ATOM 2217 N N . LYS B 1 148 ? 35.722 3.751 -24.891 1.00 43.51 265 LYS B N 1
ATOM 2218 C CA . LYS B 1 148 ? 37.024 3.991 -24.257 1.00 54.76 265 LYS B CA 1
ATOM 2219 C C . LYS B 1 148 ? 37.288 5.458 -23.926 1.00 59.23 265 LYS B C 1
ATOM 2220 O O . LYS B 1 148 ? 37.753 5.775 -22.836 1.00 44.36 265 LYS B O 1
ATOM 2226 N N . ASP B 1 149 ? 36.995 6.348 -24.879 1.00 46.31 266 ASP B N 1
ATOM 2227 C CA . ASP B 1 149 ? 37.304 7.771 -24.742 1.00 54.70 266 ASP B CA 1
ATOM 2228 C C . ASP B 1 149 ? 36.457 8.450 -23.658 1.00 46.02 266 ASP B C 1
ATOM 2229 O O . ASP B 1 149 ? 36.983 9.228 -22.860 1.00 47.60 266 ASP B O 1
ATOM 2234 N N . MET B 1 150 ? 35.157 8.132 -23.634 1.00 36.63 267 MET B N 1
ATOM 2235 C CA . MET B 1 150 ? 34.242 8.499 -22.550 1.00 47.53 267 MET B CA 1
ATOM 2236 C C . MET B 1 150 ? 34.759 8.068 -21.184 1.00 34.85 267 MET B C 1
ATOM 2237 O O . MET B 1 150 ? 34.862 8.874 -20.268 1.00 44.37 267 MET B O 1
ATOM 2242 N N . GLN B 1 151 ? 35.026 6.765 -21.049 1.00 39.82 268 GLN B N 1
ATOM 2243 C CA . GLN B 1 151 ? 35.355 6.162 -19.768 1.00 45.30 268 GLN B CA 1
ATOM 2244 C C . GLN B 1 151 ? 36.732 6.606 -19.255 1.00 42.32 268 GLN B C 1
ATOM 2245 O O . GLN B 1 151 ? 36.956 6.653 -18.044 1.00 41.25 268 GLN B O 1
ATOM 2251 N N . ASN B 1 152 ? 37.648 6.934 -20.174 1.00 38.80 269 ASN B N 1
ATOM 2252 C CA . ASN B 1 152 ? 38.963 7.455 -19.788 1.00 38.76 269 ASN B CA 1
ATOM 2253 C C . ASN B 1 152 ? 38.879 8.801 -19.064 1.00 39.41 269 ASN B C 1
ATOM 2254 O O . ASN B 1 152 ? 39.710 9.093 -18.204 1.00 41.19 269 ASN B O 1
ATOM 2259 N N . ILE B 1 153 ? 37.856 9.598 -19.398 1.00 36.16 270 ILE B N 1
ATOM 2260 C CA . ILE B 1 153 ? 37.529 10.831 -18.679 1.00 39.56 270 ILE B CA 1
ATOM 2261 C C . ILE B 1 153 ? 37.054 10.508 -17.253 1.00 53.60 270 ILE B C 1
ATOM 2262 O O . ILE B 1 153 ? 37.476 11.152 -16.291 1.00 36.45 270 ILE B O 1
ATOM 2267 N N . VAL B 1 154 ? 36.159 9.520 -17.137 1.00 36.83 271 VAL B N 1
ATOM 2268 C CA . VAL B 1 154 ? 35.676 9.036 -15.846 1.00 42.82 271 VAL B CA 1
ATOM 2269 C C . VAL B 1 154 ? 36.838 8.487 -15.003 1.00 36.30 271 VAL B C 1
ATOM 2270 O O . VAL B 1 154 ? 36.922 8.763 -13.809 1.00 38.55 271 VAL B O 1
ATOM 2274 N N . ASN B 1 155 ? 37.724 7.711 -15.639 1.00 42.79 272 ASN B N 1
ATOM 2275 C CA . ASN B 1 155 ? 38.903 7.150 -14.975 1.00 39.18 272 ASN B CA 1
ATOM 2276 C C . ASN B 1 155 ? 39.801 8.252 -14.430 1.00 42.58 272 ASN B C 1
ATOM 2277 O O . ASN B 1 155 ? 4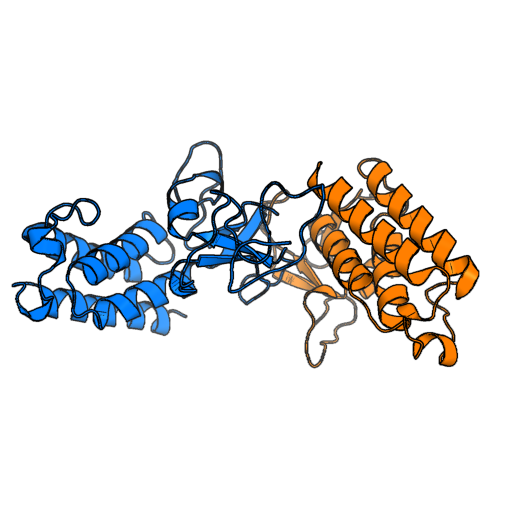0.340 8.127 -13.331 1.00 44.58 272 ASN B O 1
ATOM 2282 N N . THR B 1 156 ? 39.948 9.335 -15.203 1.00 33.12 273 THR B N 1
ATOM 2283 C CA . THR B 1 156 ? 40.719 10.501 -14.782 1.00 37.00 273 THR B CA 1
ATOM 2284 C C . THR B 1 156 ? 40.074 11.152 -13.559 1.00 36.99 273 THR B C 1
ATOM 2285 O O . THR B 1 156 ? 40.767 11.536 -12.636 1.00 43.91 273 THR B O 1
ATOM 2289 N N . ALA B 1 157 ? 38.742 11.272 -13.571 1.00 39.34 274 ALA B N 1
ATOM 2290 C CA . ALA B 1 157 ? 37.993 11.892 -12.474 1.00 36.12 274 ALA B CA 1
ATOM 2291 C C 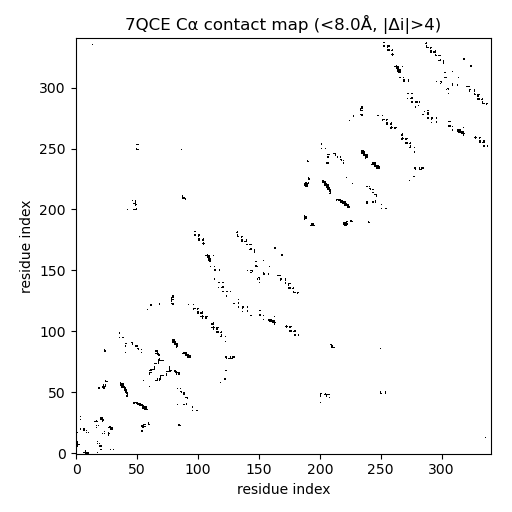. ALA B 1 157 ? 38.137 11.086 -11.190 1.00 36.91 274 ALA B C 1
ATOM 2292 O O . ALA B 1 157 ? 38.344 11.662 -10.117 1.00 39.45 274 ALA B O 1
ATOM 2294 N N . VAL B 1 158 ? 38.048 9.756 -11.313 1.00 34.65 275 VAL B N 1
ATOM 2295 C CA . VAL B 1 158 ? 38.172 8.846 -10.172 1.00 37.77 275 VAL B CA 1
ATOM 2296 C C . VAL B 1 158 ? 39.567 8.922 -9.547 1.00 47.91 275 VAL B C 1
ATOM 2297 O O . VAL B 1 158 ? 39.693 9.020 -8.327 1.00 39.11 275 VAL B O 1
ATOM 2301 N N . LYS B 1 159 ? 40.609 8.880 -10.389 1.00 44.80 276 LYS B N 1
ATOM 2302 C CA . LYS B 1 159 ? 41.996 8.953 -9.920 1.00 49.02 276 LYS B CA 1
ATOM 2303 C C . LYS B 1 159 ? 42.288 10.273 -9.187 1.00 45.61 276 LYS B C 1
ATOM 2304 O O . LYS B 1 159 ? 43.025 10.292 -8.216 1.00 46.01 276 LYS B O 1
ATOM 2310 N N . LYS B 1 160 ? 41.693 11.369 -9.671 1.00 48.03 277 LYS B N 1
ATOM 2311 C CA . LYS B 1 160 ? 41.771 12.679 -9.022 1.00 44.17 277 LYS B CA 1
ATOM 2312 C C . LYS B 1 160 ? 41.097 12.655 -7.646 1.00 46.17 277 LYS B C 1
ATOM 2313 O O . LYS B 1 160 ? 41.689 13.079 -6.652 1.00 48.80 277 LYS B O 1
ATOM 2319 N N . LEU B 1 161 ? 39.864 12.140 -7.595 1.00 40.97 278 LEU B N 1
ATOM 2320 C CA . LEU B 1 161 ? 39.087 12.074 -6.354 1.00 44.87 278 LEU B CA 1
ATOM 2321 C C . LEU B 1 161 ? 39.724 11.141 -5.312 1.00 48.13 278 LEU B C 1
ATOM 2322 O O . LEU B 1 161 ? 39.726 11.452 -4.123 1.00 47.02 278 LEU B O 1
ATOM 2327 N N . LYS B 1 162 ? 40.265 10.006 -5.772 1.00 44.47 279 LYS B N 1
ATOM 2328 C CA . LYS B 1 162 ? 40.934 9.027 -4.910 1.00 51.96 279 LYS B CA 1
ATOM 2329 C C . LYS B 1 162 ? 42.125 9.610 -4.142 1.00 60.60 279 LYS B C 1
ATOM 2330 O O . LYS B 1 162 ? 42.359 9.250 -2.982 1.00 47.50 279 LYS B O 1
ATOM 2336 N N . LYS B 1 163 ? 42.876 10.502 -4.801 1.00 44.87 280 LYS B N 1
ATOM 2337 C CA . LYS B 1 163 ? 44.008 11.186 -4.185 1.00 59.70 280 LYS B CA 1
ATOM 2338 C C . LYS B 1 163 ? 43.612 12.022 -2.964 1.00 49.10 280 LYS B C 1
ATOM 2339 O O . LYS B 1 163 ? 44.462 12.334 -2.142 1.00 66.80 280 LYS B O 1
ATOM 2345 N N . GLU B 1 164 ? 42.327 12.386 -2.863 1.00 53.51 281 GLU B N 1
ATOM 2346 C CA . GLU B 1 164 ? 41.827 13.203 -1.762 1.00 61.21 281 GLU B CA 1
ATOM 2347 C C . GLU B 1 164 ? 40.934 12.486 -0.736 1.00 52.05 281 GLU B C 1
ATOM 2348 O O . GLU B 1 164 ? 40.882 12.906 0.419 1.00 52.95 281 GLU B O 1
ATOM 2354 N N . VAL B 1 165 ? 40.241 11.415 -1.152 1.00 44.63 282 VAL B N 1
ATOM 2355 C CA . VAL B 1 165 ? 39.326 10.668 -0.260 1.00 52.28 282 VAL B CA 1
ATOM 2356 C C . VAL B 1 165 ? 39.614 9.168 -0.104 1.00 40.86 282 VAL B C 1
ATOM 2357 O O . VAL B 1 165 ? 38.907 8.474 0.630 1.00 45.01 282 VAL B O 1
ATOM 2361 N N . GLY B 1 166 ? 40.658 8.679 -0.783 1.00 43.41 283 GLY B N 1
ATOM 2362 C CA . GLY B 1 166 ? 40.977 7.262 -0.819 1.00 50.13 283 GLY B CA 1
ATOM 2363 C C . GLY B 1 166 ? 40.027 6.481 -1.728 1.00 44.69 283 GLY B C 1
ATOM 2364 O O . GLY B 1 166 ? 39.265 7.074 -2.491 1.00 43.53 283 GLY B O 1
ATOM 2365 N N . PRO B 1 167 ? 40.043 5.128 -1.674 1.00 55.99 284 PRO B N 1
ATOM 2366 C CA . PRO B 1 167 ? 39.116 4.306 -2.455 1.00 54.45 284 PRO B CA 1
ATOM 2367 C C . PRO B 1 167 ? 37.665 4.766 -2.264 1.00 47.97 284 PRO B C 1
ATOM 2368 O O . PRO B 1 167 ? 37.248 4.900 -1.131 1.00 47.07 284 PRO B O 1
ATOM 2372 N N . LEU B 1 168 ? 36.947 4.990 -3.368 1.00 42.87 285 LEU B N 1
ATOM 2373 C CA . LEU B 1 168 ? 35.647 5.660 -3.345 1.00 43.36 285 LEU B CA 1
ATOM 2374 C C . LEU B 1 168 ? 34.589 4.887 -2.545 1.00 44.45 285 LEU B C 1
ATOM 2375 O O . LEU B 1 168 ? 33.707 5.487 -1.929 1.00 53.28 285 LEU B O 1
ATOM 2380 N N . ASP B 1 169 ? 34.681 3.553 -2.574 1.00 44.60 286 ASP B N 1
ATOM 2381 C CA . ASP B 1 169 ? 33.717 2.685 -1.911 1.00 54.76 286 ASP B CA 1
ATOM 2382 C C . ASP B 1 169 ? 34.023 2.502 -0.422 1.00 55.02 286 ASP B C 1
ATOM 2383 O O . ASP B 1 169 ? 33.187 1.980 0.317 1.00 59.31 286 ASP B O 1
ATOM 2388 N N . LYS B 1 170 ? 35.219 2.926 0.008 1.00 56.07 287 LYS B N 1
ATOM 2389 C CA . LYS B 1 170 ? 35.664 2.768 1.393 1.00 58.02 287 LYS B CA 1
ATOM 2390 C C . LYS B 1 170 ? 35.864 4.105 2.109 1.00 6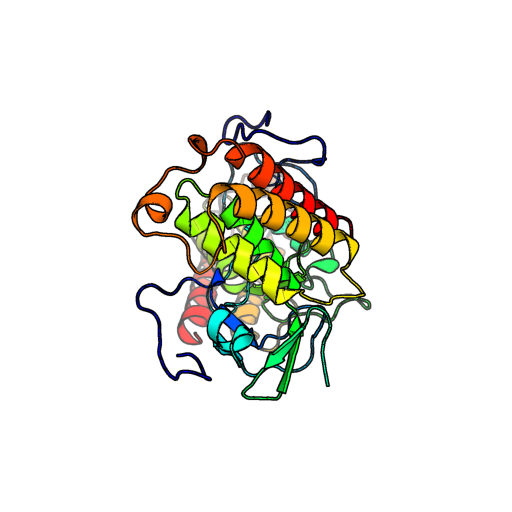1.23 287 LYS B C 1
ATOM 2391 O O . LYS B 1 170 ? 36.574 4.176 3.112 1.00 67.33 287 LYS B O 1
ATOM 2397 N N . VAL B 1 171 ? 35.222 5.159 1.590 1.00 58.16 288 VAL B N 1
ATOM 2398 C CA . VAL B 1 171 ? 35.318 6.504 2.154 1.00 56.82 288 VAL B CA 1
ATOM 2399 C C . VAL B 1 171 ? 34.866 6.499 3.617 1.00 51.44 288 VAL B C 1
ATOM 2400 O O . VAL B 1 171 ? 33.884 5.856 3.958 1.00 57.52 288 VAL B O 1
ATOM 2404 N N . SER B 1 172 ? 35.604 7.213 4.474 1.00 54.29 289 SER B N 1
ATOM 2405 C CA . SER B 1 172 ? 35.288 7.292 5.905 1.00 53.56 289 SER B CA 1
ATOM 2406 C C . SER B 1 172 ? 33.992 8.070 6.125 1.00 51.92 289 SER B C 1
ATOM 2407 O O . SER B 1 172 ? 33.594 8.888 5.287 1.00 54.80 289 SER B O 1
ATOM 2410 N N . ALA B 1 173 ? 33.344 7.807 7.265 1.00 67.66 290 ALA B N 1
ATOM 2411 C CA . ALA B 1 173 ? 32.109 8.478 7.659 1.00 66.24 290 ALA B CA 1
ATOM 2412 C C . ALA B 1 173 ? 32.302 9.991 7.780 1.00 56.73 290 ALA B C 1
ATOM 2413 O O . ALA B 1 173 ? 31.415 10.763 7.417 1.00 78.16 290 ALA B O 1
ATOM 2415 N N . VAL B 1 174 ? 33.473 10.403 8.285 1.00 59.30 291 VAL B N 1
ATOM 2416 C CA . VAL B 1 174 ? 33.814 11.818 8.433 1.00 68.40 291 VAL B CA 1
ATOM 2417 C C . VAL B 1 174 ? 33.903 12.517 7.063 1.00 61.64 291 VAL B C 1
ATOM 2418 O O . VAL B 1 174 ? 33.350 13.598 6.883 1.00 61.58 291 VAL B O 1
ATOM 2422 N N . MET B 1 175 ? 34.599 11.894 6.106 1.00 54.32 292 MET B N 1
ATOM 2423 C CA . MET B 1 175 ? 34.720 12.439 4.754 1.00 58.84 292 MET B CA 1
ATOM 2424 C C . MET B 1 175 ? 33.372 12.406 4.032 1.00 47.78 292 MET B C 1
ATOM 2425 O O . MET B 1 175 ? 33.038 13.339 3.305 1.00 66.88 292 MET B O 1
ATOM 2430 N N . ALA B 1 176 ? 32.597 11.337 4.263 1.00 60.12 293 ALA B N 1
ATOM 2431 C CA . ALA B 1 176 ? 31.284 11.135 3.637 1.00 49.88 293 ALA B CA 1
ATOM 2432 C C . ALA B 1 176 ? 30.289 12.281 3.881 1.00 62.43 293 ALA B C 1
ATOM 2433 O O . ALA B 1 176 ? 29.551 12.676 2.970 1.00 58.69 293 ALA B O 1
ATOM 2435 N N . ARG B 1 177 ? 30.278 12.803 5.113 1.00 58.01 294 ARG B N 1
ATOM 2436 C CA . ARG B 1 177 ? 29.414 13.930 5.563 1.00 62.64 294 ARG B CA 1
ATOM 2437 C C . ARG B 1 177 ? 29.907 15.259 4.970 1.00 62.18 294 ARG B C 1
ATOM 2438 O O . ARG B 1 177 ? 29.135 16.238 5.020 1.00 89.91 294 ARG B O 1
ATOM 2446 N N . GLY B 1 178 ? 31.137 15.293 4.442 1.00 67.86 295 GLY B N 1
ATOM 2447 C CA . GLY B 1 178 ? 31.748 16.497 3.906 1.00 63.30 295 GLY B CA 1
ATOM 2448 C C . GLY B 1 178 ? 31.025 17.095 2.712 1.00 80.52 295 GLY B C 1
ATOM 2449 O O . GLY B 1 178 ? 30.214 16.426 2.065 1.00 59.35 295 GLY B O 1
ATOM 2450 N N . ILE B 1 179 ? 31.333 18.365 2.429 1.00 74.30 296 ILE B N 1
ATOM 2451 C CA . ILE B 1 179 ? 30.743 19.122 1.334 1.00 67.62 296 ILE B CA 1
ATOM 2452 C C . ILE B 1 179 ? 31.727 19.129 0.161 1.00 71.50 296 ILE B C 1
ATOM 2453 O O . ILE B 1 179 ? 32.916 19.387 0.339 1.00 65.34 296 ILE B O 1
ATOM 2458 N N . VAL B 1 180 ? 31.214 18.855 -1.043 1.00 53.48 297 VAL B N 1
ATOM 2459 C CA . VAL B 1 180 ? 32.038 18.727 -2.248 1.00 65.76 297 VAL B CA 1
ATOM 2460 C C . VAL B 1 180 ? 32.827 20.003 -2.560 1.00 52.15 297 VAL B C 1
ATOM 2461 O O . VAL B 1 180 ? 33.971 19.932 -3.004 1.00 62.30 297 VAL B O 1
ATOM 2465 N N . ASN B 1 181 ? 32.214 21.165 -2.313 1.00 61.88 298 ASN B N 1
ATOM 2466 C CA . ASN B 1 181 ? 32.866 22.463 -2.511 1.00 76.45 298 ASN B CA 1
ATOM 2467 C C . ASN B 1 181 ? 34.112 22.699 -1.648 1.00 66.38 298 ASN B C 1
ATOM 2468 O O . ASN B 1 181 ? 34.963 23.511 -2.009 1.00 91.96 298 ASN B O 1
ATOM 2473 N N . ARG B 1 182 ? 34.205 21.994 -0.515 1.00 63.96 299 ARG B N 1
ATOM 2474 C CA . ARG B 1 182 ? 35.315 22.123 0.472 1.00 67.23 299 ARG B CA 1
ATOM 2475 C C . ARG B 1 182 ? 36.456 21.157 0.119 1.00 59.15 299 ARG B C 1
ATOM 2476 O O . ARG B 1 182 ? 37.512 21.238 0.771 1.00 66.74 299 ARG B O 1
ATOM 2484 N N . LEU B 1 183 ? 36.256 20.276 -0.866 1.00 54.17 300 LEU B N 1
ATOM 2485 C CA . LEU B 1 183 ? 37.336 19.457 -1.406 1.00 62.66 300 LEU B CA 1
ATOM 2486 C C . LEU B 1 183 ? 38.170 20.313 -2.348 1.00 61.17 300 LEU B C 1
ATOM 2487 O O . LEU B 1 183 ? 37.634 21.151 -3.067 1.00 62.90 300 LEU B O 1
ATOM 2492 N N . ASN B 1 184 ? 39.488 20.089 -2.336 1.00 55.98 301 ASN B N 1
ATOM 2493 C CA . ASN B 1 184 ? 40.427 20.797 -3.205 1.00 59.45 301 ASN B CA 1
ATOM 2494 C C . ASN B 1 184 ? 40.180 20.508 -4.689 1.00 52.85 301 ASN B C 1
ATOM 2495 O O . ASN B 1 184 ? 40.363 21.380 -5.534 1.00 61.63 301 ASN B O 1
ATOM 2500 N N . CYS B 1 185 ? 39.752 19.277 -4.983 1.00 48.69 302 CYS B N 1
ATOM 2501 C CA . CYS B 1 185 ? 39.535 18.788 -6.340 1.00 48.00 302 CYS B CA 1
ATOM 2502 C C . CYS B 1 185 ? 38.065 18.668 -6.728 1.00 44.68 302 CYS B C 1
ATOM 2503 O O . CYS B 1 185 ? 37.759 18.193 -7.821 1.00 53.79 302 CYS B O 1
ATOM 2506 N N . GLY B 1 186 ? 37.164 19.110 -5.838 1.00 50.56 303 GLY B N 1
ATOM 2507 C CA . GLY B 1 186 ? 35.721 18.994 -6.012 1.00 50.34 303 GLY B CA 1
ATOM 2508 C C . GLY B 1 186 ? 35.211 19.527 -7.339 1.00 57.30 303 GLY B C 1
ATOM 2509 O O . GLY B 1 186 ? 34.579 18.797 -8.102 1.00 49.37 303 GLY B O 1
ATOM 2510 N N . THR B 1 187 ? 35.491 20.807 -7.606 1.00 52.76 304 THR B N 1
ATOM 2511 C CA . THR B 1 187 ? 35.057 21.486 -8.822 1.00 52.98 304 THR B CA 1
ATOM 2512 C C . THR B 1 187 ? 35.652 20.849 -10.084 1.00 57.34 304 THR B C 1
ATOM 2513 O O . THR B 1 187 ? 34.954 20.689 -11.090 1.00 48.37 304 THR B O 1
ATOM 2517 N N . GLU B 1 188 ? 36.937 20.480 -10.009 1.00 51.77 305 GLU B N 1
ATOM 2518 C CA . GLU B 1 188 ? 37.653 19.844 -11.118 1.00 51.47 305 GLU B CA 1
ATOM 2519 C C . GLU B 1 188 ? 37.039 18.497 -11.505 1.00 50.62 305 GLU B C 1
ATOM 2520 O O . GLU B 1 188 ? 36.854 18.207 -12.686 1.00 45.75 305 GLU B O 1
ATOM 2526 N N . VAL B 1 189 ? 36.738 17.673 -10.497 1.00 40.90 306 VAL B N 1
ATOM 2527 C CA . VAL B 1 189 ? 36.132 16.359 -10.700 1.00 40.96 306 VAL B CA 1
ATOM 2528 C C . VAL B 1 189 ? 34.747 16.480 -11.329 1.00 38.70 306 VAL B C 1
ATOM 2529 O O . VAL B 1 189 ? 34.402 15.715 -12.232 1.00 43.28 306 VAL B O 1
ATOM 2533 N N . GLN B 1 190 ? 33.961 17.447 -10.846 1.00 36.54 307 GLN B N 1
ATOM 2534 C CA . GLN B 1 190 ? 32.605 17.659 -11.335 1.00 42.05 307 GLN B CA 1
ATOM 2535 C C . GLN B 1 190 ? 32.600 18.173 -12.776 1.00 40.69 307 GLN B C 1
ATOM 2536 O O . GLN B 1 190 ? 31.719 17.815 -13.552 1.00 45.82 307 GLN B O 1
ATOM 2542 N N . LYS B 1 191 ? 33.603 18.986 -13.128 1.00 51.41 308 LYS B N 1
ATOM 2543 C CA . LYS B 1 191 ? 33.821 19.428 -14.509 1.00 44.15 308 LYS B CA 1
ATOM 2544 C C . LYS B 1 191 ? 34.103 18.233 -15.418 1.00 46.39 308 LYS B C 1
ATOM 2545 O O . LYS B 1 191 ? 33.618 18.186 -16.539 1.00 44.04 308 LYS B O 1
ATOM 2551 N N . LEU B 1 192 ? 34.888 17.269 -14.922 1.00 42.12 309 LEU B N 1
ATOM 2552 C CA . LEU B 1 192 ? 35.198 16.053 -15.665 1.00 42.64 309 LEU B CA 1
ATOM 2553 C C . LEU B 1 192 ? 33.966 15.188 -15.898 1.00 42.41 309 LEU B C 1
ATOM 2554 O O . LEU B 1 192 ? 33.849 14.552 -16.949 1.00 38.92 309 LEU B O 1
ATOM 2559 N N . CYS B 1 193 ? 33.051 15.173 -14.917 1.00 44.14 310 CYS B N 1
ATOM 2560 C CA . CYS B 1 193 ? 31.782 14.463 -15.045 1.00 44.92 310 CYS B CA 1
ATOM 2561 C C . CYS B 1 193 ? 30.948 15.046 -16.194 1.00 37.38 310 CYS B C 1
ATOM 2562 O O . CYS B 1 193 ? 30.387 14.304 -16.995 1.00 43.20 310 CYS B O 1
ATOM 2565 N N . VAL B 1 194 ? 30.885 16.379 -16.258 1.00 38.61 311 VAL B N 1
ATOM 2566 C CA . VAL B 1 194 ? 30.186 17.096 -17.328 1.00 44.34 311 VAL B CA 1
ATOM 2567 C C . VAL B 1 194 ? 30.820 16.744 -18.670 1.00 44.48 311 VAL B C 1
ATOM 2568 O O . VAL B 1 194 ? 30.126 16.458 -19.621 1.00 46.90 311 VAL B O 1
ATOM 2572 N N . SER B 1 195 ? 32.155 16.748 -18.721 1.00 40.75 312 SER B N 1
ATOM 25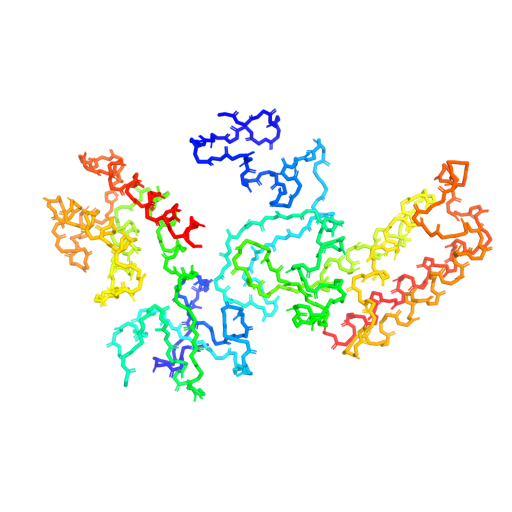73 C CA . SER B 1 195 ? 32.895 16.411 -19.934 1.00 49.57 312 SER B CA 1
ATOM 2574 C C . SER B 1 195 ? 32.544 15.013 -20.455 1.00 36.90 312 SER B C 1
ATOM 2575 O O . SER B 1 195 ? 32.284 14.842 -21.644 1.00 39.97 312 SER B O 1
ATOM 2578 N N . ALA B 1 196 ? 32.534 14.019 -19.558 1.00 38.58 313 ALA B N 1
ATOM 2579 C CA . ALA B 1 196 ? 32.229 12.631 -19.917 1.00 37.58 313 ALA B CA 1
ATOM 2580 C C . ALA B 1 196 ? 30.834 12.476 -20.537 1.00 39.64 313 ALA B C 1
ATOM 2581 O O . ALA B 1 196 ? 30.652 11.738 -21.496 1.00 40.21 313 ALA B O 1
ATOM 2583 N N . VAL B 1 197 ? 29.854 13.179 -19.966 1.00 41.57 314 VAL B N 1
ATOM 2584 C CA . VAL B 1 197 ? 28.482 13.159 -20.450 1.00 47.25 314 VAL B CA 1
ATOM 2585 C C . VAL B 1 197 ? 28.393 13.773 -21.845 1.00 42.30 314 VAL B C 1
ATOM 2586 O O . VAL B 1 197 ? 27.714 13.234 -22.712 1.00 40.77 314 VAL B O 1
ATOM 2590 N N . GLU B 1 198 ? 29.080 14.901 -22.049 1.00 44.42 315 GLU B N 1
ATOM 2591 C CA . GLU B 1 198 ? 29.128 15.574 -23.349 1.00 48.34 315 GLU B CA 1
ATOM 2592 C C . GLU B 1 198 ? 29.724 14.656 -24.421 1.00 45.09 315 GLU B C 1
ATOM 2593 O O . GLU B 1 198 ? 29.229 14.601 -25.547 1.00 40.31 315 GLU B O 1
ATOM 2599 N N . ALA B 1 199 ? 30.783 13.928 -24.050 1.00 41.89 316 ALA B N 1
ATOM 2600 C CA . ALA B 1 199 ? 31.447 12.997 -24.956 1.00 49.45 316 ALA B CA 1
ATOM 2601 C C . ALA B 1 199 ? 30.482 11.902 -25.423 1.00 46.97 316 ALA B C 1
ATOM 2602 O O . ALA B 1 199 ? 30.459 11.552 -26.599 1.00 43.53 316 ALA B O 1
ATOM 2604 N N . ALA B 1 200 ? 29.685 11.373 -24.487 1.00 44.42 317 ALA B N 1
ATOM 2605 C CA . ALA B 1 200 ? 2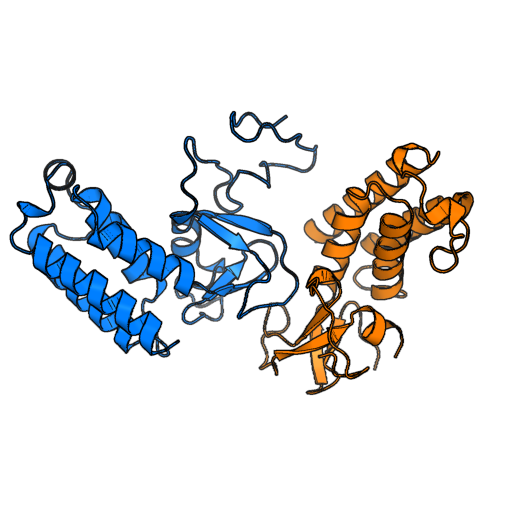8.656 10.375 -24.791 1.00 47.19 317 ALA B CA 1
ATOM 2606 C C . ALA B 1 200 ? 27.588 10.930 -25.743 1.00 44.46 317 ALA B C 1
ATOM 2607 O O . ALA B 1 200 ? 27.180 10.252 -26.680 1.00 43.85 317 ALA B O 1
ATOM 2609 N N . ASP B 1 201 ? 27.147 12.166 -25.482 1.00 40.88 318 ASP B N 1
ATOM 2610 C CA . ASP B 1 201 ? 26.113 12.832 -26.270 1.00 52.78 318 ASP B CA 1
ATOM 2611 C C . ASP B 1 201 ? 26.580 13.151 -27.697 1.00 40.53 318 ASP B C 1
ATOM 2612 O O . ASP B 1 201 ? 25.786 13.082 -28.634 1.00 50.96 318 ASP B O 1
ATOM 2617 N N . SER B 1 202 ? 27.870 13.487 -27.847 1.00 47.86 319 SER B N 1
ATOM 2618 C CA . SER B 1 202 ? 28.483 13.747 -29.152 1.00 57.14 319 SER B CA 1
ATOM 2619 C C . SER B 1 202 ? 28.546 12.486 -30.020 1.00 59.13 319 SER B C 1
ATOM 2620 O O . SER B 1 202 ? 28.406 12.573 -31.229 1.00 61.34 319 SER B O 1
ATOM 2623 N N . MET B 1 203 ? 28.728 11.320 -29.385 1.00 53.88 320 MET B N 1
ATOM 2624 C CA . MET B 1 203 ? 28.593 10.033 -30.072 1.00 86.99 320 MET B CA 1
ATOM 2625 C C . MET B 1 203 ? 27.198 9.456 -29.834 1.00 81.74 320 MET B C 1
ATOM 2626 O O . MET B 1 203 ? 26.263 9.743 -30.581 1.00 79.24 320 MET B O 1
#

Solvent-accessible surface area: 18536 Å² total; per-residue (Å²): 129,7,141,12,136,83,37,143,12,123,67,46,180,84,38,71,31,10,67,182,14,3,0,20,44,52,93,67,95,38,154,127,92,50,100,12,44,12,11,73,3,51,18,86,105,76,68,59,11,22,12,21,46,12,10,7,29,0,96,17,0,17,146,74,59,61,0,1,7,78,138,51,85,105,89,80,72,36,56,3,4,7,16,8,49,65,40,13,4,10,4,78,1,2,31,14,0,78,100,0,0,58,58,0,65,87,13,185,134,0,37,42,0,0,44,20,0,5,5,0,56,85,2,3,146,62,11,120,130,17,98,120,5,5,83,38,1,55,69,0,7,135,73,0,99,164,52,16,25,82,13,78,162,33,52,72,103,59,16,176,24,71,1,109,195,19,136,11,0,72,78,0,23,144,43,1,79,48,0,12,103,24,0,65,84,89,108,93,1,38,50,51,144,69,169,49,160,149,87,52,44,6,41,5,8,15,3,34,37,18,44,76,70,88,79,147,43,46,42,80,17,11,29,0,90,17,28,61,162,149,151,189,43,54,4,11,26,98,8,92,139,64,40,24,41,2,94,13,8,27,3,0,28,48,0,0,47,49,0,54,90,13,188,135,1,38,44,0,1,46,21,0,5,6,0,52,94,13,3,153,67,14,138,123,21,112,114,3,5,72,38,1,44,72,0,5,134,66,0,96,166,51,17,26,84,14,86,170,34,64,68,117,63,16,166,21,87,0,115,204,20,146,9,0,109,86,0,25,130,34,1,48,27,0,8,49,34,12,55,106,129

Radius of gyration: 23.61 Å; Cα contacts (8 Å, |Δi|>4): 549; chains: 2; bounding box: 68×49×52 Å

Secondary structure (DSSP, 8-state):
----TTT-PPP-SS-SS-TTTS-TTT----TT--GGGEEE----TT--S-----EEEHHHHHHSGGGSSS--SSSPPPSSEEE-TTT--EEE-HHHHHHHHHHHHH--BHHHHHHHHHHHHHHTTT-STTHHHHHHHHHHHHHHHHHHSSGGG--HHHHTSBGGGSTTHHHHHHHHHHHHHHHHHH-/--TTT----SS--GGGEEE----TT--S-----EEEHHHHHH----SSEEE-TTT--EEE-HHHHHHHHHHHHH--BHHHHHHHHHHHHHHTTT-STTHHHHHHHHHHHHHHHHHHSSGGG--HHHHTSBGGGSSSHHHHHHHHHHHHHHHHH-

Nearest PDB structures (foldseek):
  7qce-assembly1_A  TM=1.005E+00  e=7.410E-35  Phoenix dactylifera
  7qce-assembly2_B  TM=1.004E+00  e=8.511E-27  Phoenix dactylifera
  4u9e-assembly1_A  TM=5.515E-01  e=4.881E-01  Escherichia coli
  6aqf-assembly1_A  TM=5.870E-01  e=3.265E+00  Homo sapiens
  6ps7-assembly1_A  TM=3.912E-01  e=3.088E+00  Homo sapiens

Foldseek 3Di:
DDPQPVDPDDDDPPDPADQQAAAPQPRDGDNPDDCLQKDFFDCDPPRNDDTDGGMHGLVSLLVDCLQQLPDDPPDPHDAQWTADNPPGGIDGNVVSLLVLLVQLLVDFFLLSVLVSLVSNQSRRVPHDVLVVLNVLSVVLQVLSCVQQNRSVPGDPVNRRDTLVPGPCSNVSSVSSVVSSVSSVVVD/DAPQPPDDDDVDDCLQKDFFDCDPPRNDDTDGHMHGLVSQLVDVDDAQWGADPPPGGIGGNVVSLLVLLVQLLVDFFLLSVLVSLVSNQSSRVPHDVLVVLNVLSVVLQVLVCVFQNRSVPGDPVNRRDTLVPTPCSNVSSVSSVVSSVSVVVD

InterPro domains:
  IPR003961 Fibronectin type III [PS50853] (342-439)
  IPR003961 Fibronectin type III [cd00063] (346-425)
  IPR032881 Oberon-like, PHD finger domain [PF07227] (136-256)
  IPR036116 Fibronectin type III superfamily [SSF49265] (345-423)
  IPR044514 Vernalization insensitive 3-like [PTHR46286] (7-646)
  IPR056990 VIN3-like, C-terminal domain [PF23380] (560-631)
  IPR058585 VIN3-like, fibronectin type-III domain [PF23376] (346-434)

B-factor: mean 58.15, std 20.4, range [28.4, 159.0]

Sequence (341 aa):
ICQNLACRATLSLEDGYCKRCSCCICHCYDENKDPSLWLVCNSDPPYLSNSCGMSCHLKCALKHETAGILKNGCYPKLDGSFYCVFCGKVNWLIGSWRKQLLIAKDARRVDVLCDRLSLSHKMLKGTEHYKDMQNIVNTAVKKLKKEVGPLDKVSAVMARGIVNRLNCGTEVQKLCVSAVEAADSMLSCCICHCYDENKDPSLWLVCNSDPPYLSNSCGMSCHLKCALKHPKLDGSFYCVFCGKVNWLIGSWRKQLLIAKDARRVDVLCDRLSLSHKMLKGTEHYKDMQNIVNTAVKKLKKEVGPLDKVSAVMARGIVNRLNCGTEVQKLCVSAVEAADSM